Protein AF-A0A7K1J600-F1 (afdb_monomer_lite)

Structure (mmCIF, N/CA/C/O backbone):
data_AF-A0A7K1J600-F1
#
_entry.id   AF-A0A7K1J600-F1
#
loop_
_atom_site.group_PDB
_atom_site.id
_atom_site.type_symbol
_atom_site.label_atom_id
_atom_site.label_alt_id
_atom_site.label_comp_id
_atom_site.label_asym_id
_atom_site.label_entity_id
_atom_site.label_seq_id
_atom_site.pdbx_PDB_ins_code
_atom_site.Cartn_x
_atom_site.Cartn_y
_atom_site.Cartn_z
_atom_site.occupancy
_atom_site.B_iso_or_equiv
_atom_site.auth_seq_id
_atom_site.auth_comp_id
_atom_site.auth_asym_id
_atom_site.auth_atom_id
_atom_site.pdbx_PDB_model_num
ATOM 1 N N . MET A 1 1 ? 26.191 -62.309 -36.498 1.00 34.44 1 MET A N 1
ATOM 2 C CA . MET A 1 1 ? 26.471 -60.865 -36.666 1.00 34.44 1 MET A CA 1
ATOM 3 C C . MET A 1 1 ? 25.181 -60.074 -36.408 1.00 34.44 1 MET A C 1
ATOM 5 O O . MET A 1 1 ? 24.236 -60.187 -37.169 1.00 34.44 1 MET A O 1
ATOM 9 N N . ARG A 1 2 ? 25.121 -59.414 -35.240 1.00 31.92 2 ARG A N 1
ATOM 10 C CA . ARG A 1 2 ? 24.206 -58.355 -34.742 1.00 31.92 2 ARG A CA 1
ATOM 11 C C . ARG A 1 2 ? 22.771 -58.239 -35.315 1.00 31.92 2 ARG A C 1
ATOM 13 O O . ARG A 1 2 ? 22.536 -57.493 -36.259 1.00 31.92 2 ARG A O 1
ATOM 20 N N . ARG A 1 3 ? 21.787 -58.809 -34.601 1.00 27.44 3 ARG A N 1
ATOM 21 C CA . ARG A 1 3 ? 20.395 -58.308 -34.572 1.00 27.44 3 ARG A CA 1
ATOM 22 C C . ARG A 1 3 ? 20.315 -57.174 -33.540 1.00 27.44 3 ARG A C 1
ATOM 24 O O . ARG A 1 3 ? 20.634 -57.395 -32.375 1.00 27.44 3 ARG A O 1
ATOM 31 N N . ARG A 1 4 ? 19.963 -55.955 -33.967 1.00 30.89 4 ARG A N 1
ATOM 32 C CA . ARG A 1 4 ? 19.765 -54.796 -33.075 1.00 30.89 4 ARG A CA 1
ATOM 33 C C . ARG A 1 4 ? 18.436 -54.952 -32.331 1.00 30.89 4 ARG A C 1
ATOM 35 O O . ARG A 1 4 ? 17.407 -55.187 -32.959 1.00 30.89 4 ARG A O 1
ATOM 42 N N . SER A 1 5 ? 18.478 -54.840 -31.006 1.00 29.17 5 SER A N 1
ATOM 43 C CA . SER A 1 5 ? 17.303 -54.861 -30.141 1.00 29.17 5 SER A CA 1
ATOM 44 C C . SER A 1 5 ? 16.467 -53.593 -30.336 1.00 29.17 5 SER A C 1
ATOM 46 O O . SER A 1 5 ? 16.981 -52.476 -30.396 1.00 29.17 5 SER A O 1
ATOM 48 N N . CYS A 1 6 ? 15.154 -53.782 -30.445 1.00 27.72 6 CYS A N 1
ATOM 49 C CA . CYS A 1 6 ? 14.163 -52.720 -30.382 1.00 27.72 6 CYS A CA 1
ATOM 50 C C . CYS A 1 6 ? 14.068 -52.259 -28.919 1.00 27.72 6 CYS A C 1
ATOM 52 O O . CYS A 1 6 ? 13.493 -52.944 -28.072 1.00 27.72 6 CYS A O 1
ATOM 54 N N . GLY A 1 7 ? 14.716 -51.137 -28.604 1.00 27.38 7 GLY A N 1
ATOM 55 C CA . GLY A 1 7 ? 14.643 -50.494 -27.296 1.00 27.38 7 GLY A CA 1
ATOM 56 C C . GLY A 1 7 ? 13.276 -49.845 -27.091 1.00 27.38 7 GLY A C 1
ATOM 57 O O . GLY A 1 7 ? 12.866 -48.978 -27.862 1.00 27.38 7 GLY A O 1
ATOM 58 N N . LYS A 1 8 ? 12.577 -50.287 -26.042 1.00 27.48 8 LYS A N 1
ATOM 59 C CA . LYS A 1 8 ? 11.339 -49.708 -25.512 1.00 27.48 8 LYS A CA 1
ATOM 60 C C . LYS A 1 8 ? 11.460 -48.178 -25.426 1.00 27.48 8 LYS A C 1
ATOM 62 O O . LYS A 1 8 ? 12.350 -47.671 -24.751 1.00 27.48 8 LYS A O 1
ATOM 67 N N . ARG A 1 9 ? 10.542 -47.448 -26.073 1.00 26.52 9 ARG A N 1
ATOM 68 C CA . ARG A 1 9 ? 10.346 -46.010 -25.836 1.00 26.52 9 ARG A CA 1
ATOM 69 C C . ARG A 1 9 ? 9.938 -45.822 -24.375 1.00 26.52 9 ARG A C 1
ATOM 71 O O . ARG A 1 9 ? 8.819 -46.173 -24.003 1.00 26.52 9 ARG A O 1
ATOM 78 N N . SER A 1 10 ? 10.838 -45.287 -23.557 1.00 24.92 10 SER A N 1
ATOM 79 C CA . SER A 1 10 ? 10.500 -44.755 -22.243 1.00 24.92 10 SER A CA 1
ATOM 80 C C . SER A 1 10 ? 9.564 -43.561 -22.439 1.00 24.92 10 SER A C 1
ATOM 82 O O . SER A 1 10 ? 9.935 -42.531 -22.998 1.00 24.92 10 SER A O 1
ATOM 84 N N . ARG A 1 11 ? 8.305 -43.717 -22.022 1.00 32.34 11 ARG A N 1
ATOM 85 C CA . ARG A 1 11 ? 7.433 -42.577 -21.738 1.00 32.34 11 ARG A CA 1
ATOM 86 C C . ARG A 1 11 ? 7.909 -41.981 -20.415 1.00 32.34 11 ARG A C 1
ATOM 88 O O . ARG A 1 11 ? 7.842 -42.656 -19.394 1.00 32.34 11 ARG A O 1
ATOM 95 N N . LEU A 1 12 ? 8.386 -40.745 -20.458 1.00 22.81 12 LEU A N 1
ATOM 96 C CA . LEU A 1 12 ? 8.613 -39.874 -19.304 1.00 22.81 12 LEU A CA 1
ATOM 97 C C . LEU A 1 12 ? 7.911 -38.527 -19.581 1.00 22.81 12 LEU A C 1
ATOM 99 O O . LEU A 1 12 ? 7.595 -38.247 -20.740 1.00 22.81 12 LEU A O 1
ATOM 103 N N . PRO A 1 13 ? 7.522 -37.789 -18.531 1.00 24.38 13 PRO A N 1
ATOM 104 C CA . PRO A 1 13 ? 6.112 -37.504 -18.272 1.00 24.38 13 PRO A CA 1
ATOM 105 C C . PRO A 1 13 ? 5.607 -36.171 -18.836 1.00 24.38 13 PRO A C 1
ATOM 107 O O . PRO A 1 13 ? 6.363 -35.310 -19.280 1.00 24.38 13 PRO A O 1
ATOM 110 N N . ARG A 1 14 ? 4.274 -36.057 -18.817 1.00 30.50 14 ARG A N 1
ATOM 111 C CA . ARG A 1 14 ? 3.504 -34.830 -19.027 1.00 30.50 14 ARG A CA 1
ATOM 112 C C . ARG A 1 14 ? 3.814 -33.817 -17.911 1.00 30.50 14 ARG A C 1
ATOM 114 O O . ARG A 1 14 ? 4.010 -34.223 -16.774 1.00 30.50 14 ARG A O 1
ATOM 121 N N . GLU A 1 15 ? 3.750 -32.542 -18.294 1.00 24.16 15 GLU A N 1
ATOM 122 C CA . GLU A 1 15 ? 3.730 -31.316 -17.474 1.00 24.16 15 GLU A CA 1
ATOM 123 C C . GLU A 1 15 ? 5.049 -30.855 -16.817 1.00 24.16 15 GLU A C 1
ATOM 125 O O . GLU A 1 15 ? 5.641 -31.572 -16.011 1.00 24.16 15 GLU A O 1
ATOM 130 N N . PRO A 1 16 ? 5.513 -29.620 -17.105 1.00 24.80 16 PRO A N 1
ATOM 131 C CA . PRO A 1 16 ? 6.544 -28.979 -16.307 1.00 24.80 16 PRO A CA 1
ATOM 132 C C . PRO A 1 16 ? 5.909 -28.401 -15.033 1.00 24.80 16 PRO A C 1
ATOM 134 O O . PRO A 1 16 ? 5.433 -27.269 -15.018 1.00 24.80 16 PRO A O 1
ATOM 137 N N . HIS A 1 17 ? 5.929 -29.173 -13.947 1.00 24.91 17 HIS A N 1
ATOM 138 C CA . HIS A 1 17 ? 5.842 -28.618 -12.597 1.00 24.91 17 HIS A CA 1
ATOM 139 C C . HIS A 1 17 ? 7.118 -27.805 -12.328 1.00 24.91 17 HIS A C 1
ATOM 141 O O . HIS A 1 17 ? 8.179 -28.372 -12.071 1.00 24.91 17 HIS A O 1
ATOM 147 N N . ILE A 1 18 ? 7.035 -26.476 -12.428 1.00 27.73 18 ILE A N 1
ATOM 148 C CA . ILE A 1 18 ? 8.125 -25.567 -12.056 1.00 27.73 18 ILE A CA 1
ATOM 149 C C . ILE A 1 18 ? 7.867 -25.056 -10.631 1.00 27.73 18 ILE A C 1
ATOM 151 O O . ILE A 1 18 ? 6.941 -24.289 -10.398 1.00 27.73 18 ILE A O 1
ATOM 155 N N . LEU A 1 19 ? 8.694 -25.568 -9.710 1.00 25.48 19 LEU A N 1
ATOM 156 C CA . LEU A 1 19 ? 9.222 -24.982 -8.465 1.00 25.48 19 LEU A CA 1
ATOM 157 C C . LEU A 1 19 ? 8.337 -23.958 -7.727 1.00 25.48 19 LEU A C 1
ATOM 159 O O . LEU A 1 19 ? 8.370 -22.767 -8.019 1.00 25.48 19 LEU A O 1
ATOM 163 N N . LEU A 1 20 ? 7.643 -24.439 -6.689 1.00 26.89 20 LEU A N 1
ATOM 164 C CA . LEU A 1 20 ? 6.778 -23.661 -5.789 1.00 26.89 20 LEU A CA 1
ATOM 165 C C . LEU A 1 20 ? 7.265 -23.603 -4.326 1.00 26.89 20 LEU A C 1
ATOM 167 O O . LEU A 1 20 ? 6.504 -23.227 -3.443 1.00 26.89 20 LEU A O 1
ATOM 171 N N . GLU A 1 21 ? 8.516 -23.943 -4.018 1.00 23.81 21 GLU A N 1
ATOM 172 C CA . GLU A 1 21 ? 8.967 -23.999 -2.619 1.00 23.81 21 GLU A CA 1
ATOM 173 C C . GLU A 1 21 ? 10.188 -23.122 -2.356 1.00 23.81 21 GLU A C 1
ATOM 175 O O . GLU A 1 21 ? 11.314 -23.594 -2.495 1.00 23.81 21 GLU A O 1
ATOM 180 N N . ARG A 1 22 ? 9.952 -21.865 -1.926 1.00 25.12 22 ARG A N 1
ATOM 181 C CA . ARG A 1 22 ? 10.660 -21.259 -0.771 1.00 25.12 22 ARG A CA 1
ATOM 182 C C . ARG A 1 22 ? 10.195 -19.870 -0.289 1.00 25.12 22 ARG A C 1
ATOM 184 O O . ARG A 1 22 ? 11.006 -19.167 0.286 1.00 25.12 22 ARG A O 1
ATOM 191 N N . TYR A 1 23 ? 8.931 -19.468 -0.407 1.00 26.91 23 TYR A N 1
ATOM 192 C CA . TYR A 1 23 ? 8.431 -18.306 0.354 1.00 26.91 23 TYR A CA 1
ATOM 193 C C . TYR A 1 23 ? 7.013 -18.595 0.847 1.00 26.91 23 TYR A C 1
ATOM 195 O O . TYR A 1 23 ? 6.089 -18.740 0.056 1.00 26.91 23 TYR A O 1
ATOM 203 N N . ARG A 1 24 ? 6.844 -18.731 2.168 1.00 24.64 24 ARG A N 1
ATOM 204 C CA . ARG A 1 24 ? 5.551 -18.975 2.839 1.00 24.64 24 ARG A CA 1
ATOM 205 C C . ARG A 1 24 ? 4.657 -17.720 2.920 1.00 24.64 24 ARG A C 1
ATOM 207 O O . ARG A 1 24 ? 3.743 -17.677 3.733 1.00 24.64 24 ARG A O 1
ATOM 214 N N . SER A 1 25 ? 4.875 -16.735 2.056 1.00 27.67 25 SER A N 1
ATOM 215 C CA . SER A 1 25 ? 4.092 -15.500 1.975 1.00 27.67 25 SER A 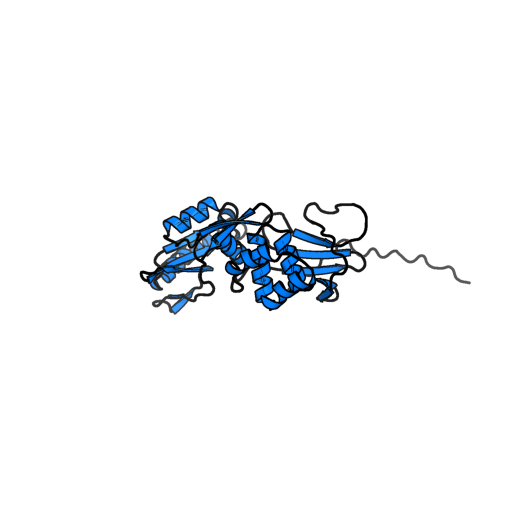CA 1
ATOM 216 C C . SER A 1 25 ? 3.974 -15.099 0.501 1.00 27.67 25 SER A C 1
ATOM 218 O O . SER A 1 25 ? 4.963 -14.917 -0.203 1.00 27.67 25 SER A O 1
ATOM 220 N N . SER A 1 26 ? 2.736 -15.086 0.016 1.00 29.12 26 SER A N 1
ATOM 221 C CA . SER A 1 26 ? 2.274 -15.205 -1.373 1.00 29.12 26 SER A CA 1
ATOM 222 C C . SER A 1 26 ? 2.647 -14.077 -2.358 1.00 29.12 26 SER A C 1
ATOM 224 O O . SER A 1 26 ? 1.760 -13.472 -2.957 1.00 29.12 26 SER A O 1
ATOM 226 N N . ILE A 1 27 ? 3.936 -13.840 -2.616 1.00 33.91 27 ILE A N 1
ATOM 227 C CA . ILE A 1 27 ? 4.401 -13.250 -3.885 1.00 33.91 27 ILE A CA 1
ATOM 228 C C . ILE A 1 27 ? 5.570 -14.083 -4.406 1.00 33.91 27 ILE A C 1
ATOM 230 O O . ILE A 1 27 ? 6.623 -14.158 -3.780 1.00 33.91 27 ILE A O 1
ATOM 234 N N . SER A 1 28 ? 5.399 -14.701 -5.573 1.00 33.06 28 SER A N 1
ATOM 235 C CA . SER A 1 28 ? 6.510 -15.283 -6.333 1.00 33.06 28 SER A CA 1
ATOM 236 C C . SER A 1 28 ? 6.767 -14.403 -7.552 1.00 33.06 28 SER A C 1
ATOM 238 O O . SER A 1 28 ? 5.988 -14.421 -8.509 1.00 33.06 28 SER A O 1
ATOM 240 N N . ILE A 1 29 ? 7.850 -13.623 -7.504 1.00 35.59 29 ILE A N 1
ATOM 241 C CA . ILE A 1 29 ? 8.445 -12.997 -8.689 1.00 35.59 29 ILE A CA 1
ATOM 242 C C . ILE A 1 29 ? 9.457 -14.002 -9.223 1.00 35.59 29 ILE A C 1
ATOM 244 O O . ILE A 1 29 ? 10.483 -14.263 -8.599 1.00 35.59 29 ILE A O 1
ATOM 248 N N . GLY A 1 30 ? 9.130 -14.629 -10.347 1.00 31.69 30 GLY A N 1
ATOM 249 C CA . GLY A 1 30 ? 9.962 -15.653 -10.960 1.00 31.69 30 GLY A CA 1
ATOM 250 C C . GLY A 1 30 ? 9.924 -15.510 -12.469 1.00 31.69 30 GLY A C 1
ATOM 251 O O . GLY A 1 30 ? 8.947 -15.867 -13.118 1.00 31.69 30 GLY A O 1
ATOM 252 N N . CYS A 1 31 ? 10.999 -14.999 -13.052 1.00 37.69 31 CYS A N 1
ATOM 253 C CA . CYS A 1 31 ? 11.189 -14.997 -14.496 1.00 37.69 31 CYS A CA 1
ATOM 254 C C . CYS A 1 31 ? 11.893 -16.315 -14.900 1.00 37.69 31 CYS A C 1
ATOM 256 O O . CYS A 1 31 ? 12.603 -16.927 -14.102 1.00 37.69 31 CYS A O 1
ATOM 258 N N . SER A 1 32 ? 11.631 -16.842 -16.095 1.00 31.70 32 SER A N 1
ATOM 259 C CA . SER A 1 32 ? 12.192 -18.113 -16.571 1.00 31.70 32 SER A CA 1
ATOM 260 C C . SER A 1 32 ? 12.329 -18.197 -18.106 1.00 31.70 32 SER A C 1
ATOM 262 O O . SER A 1 32 ? 11.430 -18.591 -18.826 1.00 31.70 32 SER A O 1
ATOM 264 N N . LEU A 1 33 ? 13.495 -17.946 -18.687 1.00 32.88 33 LEU A N 1
ATOM 265 C CA . LEU A 1 33 ? 13.837 -18.332 -20.061 1.00 32.88 33 LEU A CA 1
ATOM 266 C C . LEU A 1 33 ? 14.060 -19.864 -20.224 1.00 32.88 33 LEU A C 1
ATOM 268 O O . LEU A 1 33 ? 15.111 -20.433 -19.940 1.00 32.88 33 LEU A O 1
ATOM 272 N N . GLY A 1 34 ? 13.093 -20.581 -20.787 1.00 30.34 34 GLY A N 1
ATOM 273 C CA . GLY A 1 34 ? 13.305 -21.935 -21.307 1.00 30.34 34 GLY A CA 1
ATOM 274 C C . GLY A 1 34 ? 14.195 -21.942 -22.560 1.00 30.34 34 GLY A C 1
ATOM 275 O O . GLY A 1 34 ? 14.198 -20.994 -23.340 1.00 30.34 34 GLY A O 1
ATOM 276 N N . ARG A 1 35 ? 14.909 -23.051 -22.824 1.00 32.69 35 ARG A N 1
ATOM 277 C CA . ARG A 1 35 ? 15.933 -23.204 -23.893 1.00 32.69 35 ARG A CA 1
ATOM 278 C C . ARG A 1 35 ? 15.501 -22.905 -25.348 1.00 32.69 35 ARG A C 1
ATOM 280 O O . ARG A 1 35 ? 16.344 -23.009 -26.231 1.00 32.69 35 ARG A O 1
ATOM 287 N N . ARG A 1 36 ? 14.245 -22.520 -25.616 1.00 30.62 36 ARG A N 1
ATOM 288 C CA . ARG A 1 36 ? 13.774 -21.845 -26.852 1.00 30.62 36 ARG A CA 1
ATOM 289 C C . ARG A 1 36 ? 12.558 -20.918 -26.615 1.00 30.62 36 ARG A C 1
ATOM 291 O O . ARG A 1 36 ? 11.858 -20.606 -27.574 1.00 30.62 36 ARG A O 1
ATOM 298 N N . GLN A 1 37 ? 12.217 -20.550 -25.378 1.00 31.81 37 GLN A N 1
ATOM 299 C CA . GLN A 1 37 ? 10.962 -19.872 -24.993 1.00 31.81 37 GLN A CA 1
ATOM 300 C C . GLN A 1 37 ? 11.208 -18.978 -23.778 1.00 31.81 37 GLN A C 1
ATOM 302 O O . GLN A 1 37 ? 11.468 -19.498 -22.703 1.00 31.81 37 GLN A O 1
ATOM 307 N N . HIS A 1 38 ? 11.116 -17.658 -23.929 1.00 31.84 38 HIS A N 1
ATOM 308 C CA . HIS A 1 38 ? 11.319 -16.710 -22.832 1.00 31.84 38 HIS A CA 1
ATOM 309 C C . HIS A 1 38 ? 10.042 -16.641 -21.987 1.00 31.84 38 HIS A C 1
ATOM 311 O O . HIS A 1 38 ? 9.021 -16.318 -22.576 1.00 31.84 38 HIS A O 1
ATOM 317 N N . VAL A 1 39 ? 10.041 -16.964 -20.687 1.00 31.12 39 VAL A N 1
ATOM 318 C CA . VAL A 1 39 ? 8.885 -16.853 -19.760 1.00 31.12 39 VAL A CA 1
ATOM 319 C C . VAL A 1 39 ? 9.177 -15.810 -18.684 1.00 31.12 39 VAL A C 1
ATOM 321 O O . VAL A 1 39 ? 10.296 -15.719 -18.204 1.00 31.12 39 VAL A O 1
ATOM 324 N N . TYR A 1 40 ? 8.167 -15.047 -18.295 1.00 32.50 40 TYR A N 1
ATOM 325 C CA . TYR A 1 40 ? 8.132 -14.082 -17.204 1.00 32.50 40 TYR A CA 1
ATOM 326 C C . TYR A 1 40 ? 6.920 -14.464 -16.342 1.00 32.50 40 TYR A C 1
ATOM 328 O O . TYR A 1 40 ? 5.839 -14.685 -16.893 1.00 32.50 40 TYR A O 1
ATOM 336 N N . ALA A 1 41 ? 7.048 -14.530 -15.018 1.00 33.19 41 ALA A N 1
ATOM 337 C CA . ALA A 1 41 ? 5.894 -14.660 -14.133 1.00 33.19 41 ALA A CA 1
ATOM 338 C C . ALA A 1 41 ? 5.996 -13.670 -12.968 1.00 33.19 41 ALA A C 1
ATOM 340 O O . ALA A 1 41 ? 6.933 -13.712 -12.169 1.00 33.19 41 ALA A O 1
ATOM 341 N N . ALA A 1 42 ? 4.991 -12.804 -12.870 1.00 34.34 42 ALA A N 1
ATOM 342 C CA . ALA A 1 42 ? 4.663 -12.051 -11.673 1.00 34.34 42 ALA A CA 1
ATOM 343 C C . ALA A 1 42 ? 3.329 -12.617 -11.168 1.00 34.34 42 ALA A C 1
ATOM 345 O O . ALA A 1 42 ? 2.299 -12.476 -11.828 1.00 34.34 42 ALA A O 1
ATOM 346 N N . SER A 1 43 ? 3.351 -13.355 -10.056 1.00 33.38 43 SER A N 1
ATOM 347 C CA . SER A 1 43 ? 2.142 -13.992 -9.518 1.00 33.38 43 SER A CA 1
ATOM 348 C C . SER A 1 43 ? 1.657 -13.242 -8.281 1.00 33.38 43 SER A C 1
ATOM 350 O O . SER A 1 43 ? 2.294 -13.330 -7.233 1.00 33.38 43 SER A O 1
ATOM 352 N N . ILE A 1 44 ? 0.507 -12.570 -8.392 1.00 31.36 44 ILE A N 1
ATOM 353 C CA . ILE A 1 44 ? -0.347 -12.195 -7.256 1.00 31.36 44 ILE A CA 1
ATOM 354 C C . ILE A 1 44 ? -1.524 -13.192 -7.268 1.00 31.36 44 ILE A C 1
ATOM 356 O O . ILE A 1 44 ? -2.267 -13.256 -8.246 1.00 31.36 44 ILE A O 1
ATOM 360 N N . PHE A 1 45 ? -1.660 -14.037 -6.239 1.00 26.70 45 PHE A N 1
ATOM 361 C CA . PHE A 1 45 ? -2.853 -14.887 -6.032 1.00 26.70 45 PHE A CA 1
ATOM 362 C C . PHE A 1 45 ? -3.884 -14.061 -5.237 1.00 26.70 45 PHE A C 1
ATOM 364 O O . PHE A 1 45 ? -3.494 -13.421 -4.269 1.00 26.70 45 PHE A O 1
ATOM 371 N N . ARG A 1 46 ? -5.185 -14.000 -5.578 1.00 26.95 46 ARG A N 1
ATOM 372 C CA . ARG A 1 46 ? -6.123 -15.113 -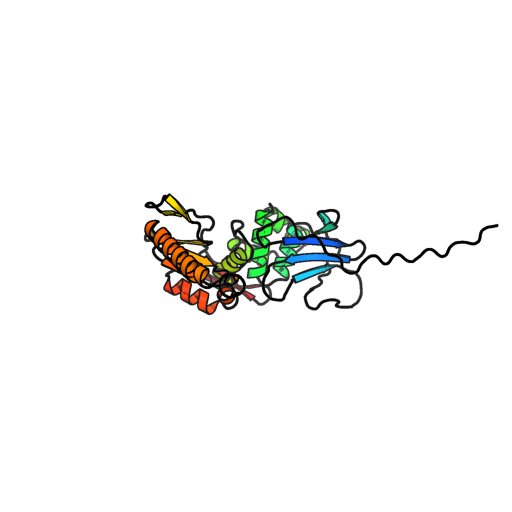5.830 1.00 26.95 46 ARG A CA 1
ATOM 373 C C . ARG A 1 46 ? -7.302 -14.670 -6.733 1.00 26.95 46 ARG A C 1
ATOM 375 O O . ARG A 1 46 ? -7.906 -13.639 -6.477 1.00 26.95 46 ARG A O 1
ATOM 382 N N . GLY A 1 47 ? -7.662 -15.475 -7.749 1.00 25.17 47 GLY A N 1
ATOM 38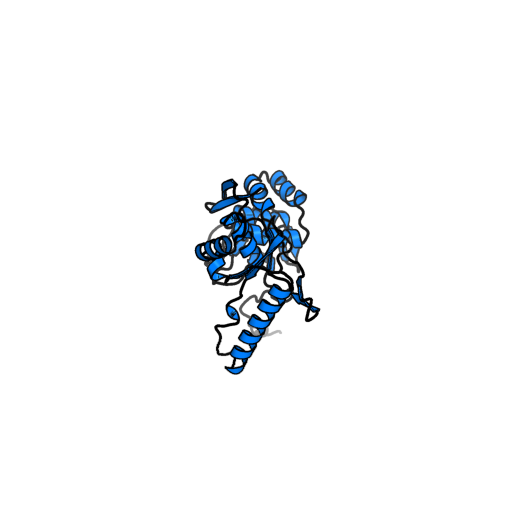3 C CA . GLY A 1 47 ? -8.867 -15.270 -8.584 1.00 25.17 47 GLY A CA 1
ATOM 384 C C . GLY A 1 47 ? -8.672 -15.445 -10.100 1.00 25.17 47 GLY A C 1
ATOM 385 O O . GLY A 1 47 ? -8.775 -14.500 -10.868 1.00 25.17 47 GLY A O 1
ATOM 386 N N . THR A 1 48 ? -8.421 -16.668 -10.580 1.00 26.36 48 THR A N 1
ATOM 387 C CA . THR A 1 48 ? -8.487 -17.092 -12.010 1.00 26.36 48 THR A CA 1
ATOM 388 C C . THR A 1 48 ? -7.644 -16.366 -13.078 1.00 26.36 48 THR A C 1
ATOM 390 O O . THR A 1 48 ? -7.755 -16.722 -14.255 1.00 26.36 48 THR A O 1
ATOM 393 N N . ARG A 1 49 ? -6.764 -15.415 -12.742 1.00 28.86 49 ARG A N 1
ATOM 394 C CA . ARG A 1 49 ? -5.874 -14.765 -13.721 1.00 28.86 49 ARG A CA 1
ATOM 395 C C . ARG A 1 49 ? -4.437 -14.704 -13.207 1.00 28.86 49 ARG A C 1
ATOM 397 O O . ARG A 1 49 ? -4.112 -13.891 -12.356 1.00 28.86 49 ARG A O 1
ATOM 404 N N . SER A 1 50 ? -3.583 -15.574 -13.732 1.00 32.94 50 SER A N 1
ATOM 405 C CA . SER A 1 50 ? -2.132 -15.384 -13.722 1.00 32.94 50 SER A CA 1
ATOM 406 C C . SER A 1 50 ? -1.767 -14.381 -14.822 1.00 32.94 50 SER A C 1
ATOM 408 O O . SER A 1 50 ? -2.430 -14.362 -15.856 1.00 32.94 50 SER A O 1
ATOM 410 N N . LEU A 1 51 ? -0.755 -13.534 -14.612 1.00 33.31 51 LEU A N 1
ATOM 411 C CA . LEU A 1 51 ? -0.192 -12.672 -15.654 1.00 33.31 51 LEU A CA 1
ATOM 412 C C . LEU A 1 51 ? 1.249 -13.134 -15.903 1.00 33.31 51 LEU A C 1
ATOM 414 O O . LEU A 1 51 ? 2.146 -12.902 -15.096 1.00 33.31 51 LEU A O 1
ATOM 418 N N . GLY A 1 52 ? 1.456 -13.872 -16.993 1.00 33.56 52 GLY A N 1
ATOM 419 C CA . GLY A 1 52 ? 2.790 -14.289 -17.423 1.00 33.56 52 GLY A CA 1
ATOM 420 C C . GLY A 1 52 ? 3.187 -13.581 -18.710 1.00 33.56 52 GLY A C 1
ATOM 421 O O . GLY A 1 52 ? 2.426 -13.615 -19.683 1.00 33.56 52 GLY A O 1
ATOM 422 N N . PHE A 1 53 ? 4.364 -12.956 -18.714 1.00 35.56 53 PHE A N 1
ATOM 423 C CA . PHE A 1 53 ? 4.941 -12.322 -19.898 1.00 35.56 53 PHE A CA 1
ATOM 424 C C . PHE A 1 53 ? 5.870 -13.291 -20.643 1.00 35.56 53 PHE A C 1
ATOM 426 O O . PHE A 1 53 ? 6.344 -14.272 -20.086 1.00 35.56 53 PHE A O 1
ATOM 433 N N . HIS A 1 54 ? 6.071 -13.115 -21.945 1.00 31.75 54 HIS A N 1
ATOM 434 C CA . HIS A 1 54 ? 6.978 -13.949 -22.748 1.00 31.75 54 HIS A CA 1
ATOM 435 C C . HIS A 1 54 ? 7.484 -13.145 -23.946 1.00 31.75 54 HIS A C 1
ATOM 437 O O . HIS A 1 54 ? 6.664 -12.522 -24.616 1.00 31.75 54 HIS A O 1
ATOM 443 N N . CYS A 1 55 ? 8.766 -13.269 -24.289 1.00 27.12 55 CYS A N 1
ATOM 444 C CA . CYS A 1 55 ? 9.356 -12.731 -25.520 1.00 27.12 55 CYS A CA 1
ATOM 445 C C . CYS A 1 55 ? 9.593 -13.857 -26.560 1.00 27.12 55 CYS A C 1
ATOM 447 O O . CYS A 1 55 ? 9.984 -14.969 -26.191 1.00 27.12 55 CYS A O 1
ATOM 449 N N . ARG A 1 56 ? 9.315 -13.627 -27.856 1.00 37.22 56 ARG A N 1
ATOM 450 C CA . ARG A 1 56 ? 9.696 -14.532 -28.967 1.00 37.22 56 ARG A CA 1
ATOM 451 C C . ARG A 1 56 ? 9.605 -13.866 -30.344 1.00 37.22 56 ARG A C 1
ATOM 453 O O . ARG A 1 56 ? 8.638 -13.158 -30.610 1.00 37.22 56 ARG A O 1
ATOM 460 N N . ASP A 1 57 ? 10.544 -14.213 -31.225 1.00 27.97 57 ASP A N 1
ATOM 461 C CA . ASP A 1 57 ? 10.490 -13.933 -32.664 1.00 27.97 57 ASP A CA 1
ATOM 462 C C . ASP A 1 57 ? 9.431 -14.802 -33.374 1.00 27.97 57 ASP A C 1
ATOM 464 O O . ASP A 1 57 ? 9.401 -16.024 -33.219 1.00 27.97 57 ASP A O 1
ATOM 468 N N . ALA A 1 58 ? 8.604 -14.133 -34.180 1.00 32.09 58 ALA A N 1
ATOM 469 C CA . ALA A 1 58 ? 7.726 -14.637 -35.244 1.00 32.09 58 ALA A CA 1
ATOM 470 C C . ALA A 1 58 ? 6.594 -15.653 -34.907 1.00 32.09 58 ALA A C 1
ATOM 472 O O . ALA A 1 58 ? 6.798 -16.814 -34.569 1.00 32.09 58 ALA A O 1
ATOM 473 N N . HIS A 1 59 ? 5.369 -15.167 -35.158 1.00 32.25 59 HIS A N 1
ATOM 474 C CA . HIS A 1 59 ? 4.093 -15.832 -35.482 1.00 32.25 59 HIS A CA 1
ATOM 475 C C . HIS A 1 59 ? 3.475 -16.915 -34.558 1.00 32.25 59 HIS A C 1
ATOM 477 O O . HIS A 1 59 ? 3.852 -18.080 -34.532 1.00 32.25 59 HIS A O 1
ATOM 483 N N . HIS A 1 60 ? 2.383 -16.479 -33.908 1.00 40.03 60 HIS A N 1
ATOM 484 C CA . HIS A 1 60 ? 1.141 -17.168 -33.510 1.00 40.03 60 HIS A CA 1
ATOM 485 C C . HIS A 1 60 ? 1.144 -18.651 -33.075 1.00 40.03 60 HIS A C 1
ATOM 487 O O . HIS A 1 60 ? 1.179 -19.563 -33.896 1.00 40.03 60 HIS A O 1
ATOM 493 N N . ARG A 1 61 ? 0.823 -18.861 -31.784 1.00 36.22 61 ARG A N 1
ATOM 494 C CA . ARG A 1 61 ? -0.419 -19.504 -31.275 1.00 36.22 61 ARG A CA 1
ATOM 495 C C . ARG A 1 61 ? -0.517 -19.278 -29.755 1.00 36.22 61 ARG A C 1
ATOM 497 O O . ARG A 1 61 ? 0.445 -19.527 -29.038 1.00 36.22 61 ARG A O 1
ATOM 504 N N . THR A 1 62 ? -1.651 -18.776 -29.269 1.00 40.31 62 THR A N 1
ATOM 505 C CA . THR A 1 62 ? -1.975 -18.680 -27.836 1.00 40.31 62 THR A CA 1
ATOM 506 C C . THR A 1 62 ? -2.305 -20.073 -27.295 1.00 40.31 62 THR A C 1
ATOM 508 O O . THR A 1 62 ? -3.290 -20.694 -27.671 1.00 40.31 62 THR A O 1
ATOM 511 N N . ASP A 1 63 ? -1.445 -20.573 -26.424 1.00 50.00 63 ASP A N 1
ATOM 512 C CA . ASP A 1 63 ? -1.529 -21.825 -25.665 1.00 50.00 63 ASP A CA 1
ATOM 513 C C . ASP A 1 63 ? -2.236 -21.645 -24.305 1.00 50.00 63 ASP A C 1
ATOM 515 O O . ASP A 1 63 ? -2.716 -22.621 -23.736 1.00 50.00 63 ASP A O 1
ATOM 519 N N . SER A 1 64 ? -2.387 -20.404 -23.815 1.00 44.62 64 SER A N 1
ATOM 520 C CA . SER A 1 64 ? -3.232 -20.054 -22.662 1.00 44.62 64 SER A CA 1
ATOM 521 C C . SER A 1 64 ? -3.814 -18.642 -22.792 1.00 44.62 64 SER A C 1
ATOM 523 O O . SER A 1 64 ? -3.143 -17.728 -23.267 1.00 44.62 64 SER A O 1
ATOM 525 N N . LYS A 1 65 ? -5.061 -18.451 -22.335 1.00 42.28 65 LYS A N 1
ATOM 526 C CA . LYS A 1 65 ? -5.744 -17.140 -22.287 1.00 42.28 65 LYS A CA 1
ATOM 527 C C . LYS A 1 65 ? -5.195 -16.203 -21.197 1.00 42.28 65 LYS A C 1
ATOM 529 O O . LYS A 1 65 ? -5.524 -15.025 -21.207 1.00 42.28 65 LYS A O 1
ATOM 534 N N . GLN A 1 66 ? -4.395 -16.724 -20.266 1.00 45.69 66 GLN A N 1
ATOM 535 C CA . GLN A 1 66 ? -3.858 -15.994 -19.107 1.00 45.69 66 GLN A CA 1
ATOM 536 C C . GLN A 1 66 ? -2.427 -15.462 -19.341 1.00 45.69 66 GLN A C 1
ATOM 538 O O . GLN A 1 66 ? -1.851 -14.801 -18.490 1.00 45.69 66 GLN A O 1
ATOM 543 N N . LEU A 1 67 ? -1.819 -15.731 -20.497 1.00 49.56 67 LEU A N 1
ATOM 544 C CA . LEU A 1 67 ? -0.445 -15.310 -20.787 1.00 49.56 67 LEU A CA 1
ATOM 545 C C . LEU A 1 67 ? -0.451 -14.144 -21.777 1.00 49.56 67 LEU A C 1
ATOM 547 O O . LEU A 1 67 ? -0.883 -14.302 -22.922 1.00 49.56 67 LEU A O 1
ATOM 551 N N . ARG A 1 68 ? 0.061 -12.983 -21.356 1.00 49.06 68 ARG A N 1
ATOM 552 C CA . ARG A 1 68 ? 0.230 -11.805 -22.216 1.00 49.06 68 ARG A CA 1
ATOM 553 C C . ARG A 1 68 ? 1.686 -11.698 -22.639 1.00 49.06 68 ARG A C 1
ATOM 555 O O . ARG A 1 68 ? 2.540 -11.350 -21.845 1.00 49.06 68 ARG A O 1
ATOM 562 N N . ARG A 1 69 ? 1.983 -11.962 -23.907 1.00 56.12 69 ARG A N 1
ATOM 563 C CA . ARG A 1 69 ? 3.362 -11.956 -24.422 1.00 56.12 69 ARG A CA 1
ATOM 564 C C . ARG A 1 69 ? 3.790 -10.550 -24.842 1.00 56.12 69 ARG A C 1
ATOM 566 O O . ARG A 1 69 ? 3.022 -9.880 -25.528 1.00 56.12 69 ARG A O 1
ATOM 573 N N . ILE A 1 70 ? 4.994 -10.131 -24.455 1.00 56.44 70 ILE A N 1
ATOM 574 C CA . ILE A 1 70 ? 5.591 -8.841 -24.821 1.00 56.44 70 ILE A CA 1
ATOM 575 C C . ILE A 1 70 ? 6.927 -9.128 -25.483 1.00 56.44 70 ILE A C 1
ATOM 577 O O . ILE A 1 70 ? 7.769 -9.841 -24.938 1.00 56.44 70 ILE A O 1
ATOM 581 N N . TYR A 1 71 ? 7.086 -8.600 -26.689 1.00 55.28 71 TYR A N 1
ATOM 582 C CA . TYR A 1 71 ? 8.336 -8.704 -27.411 1.00 55.28 71 TYR A CA 1
ATOM 583 C C . TYR A 1 71 ? 9.279 -7.583 -26.983 1.00 55.28 71 TYR A C 1
ATOM 585 O O . TYR A 1 71 ? 8.938 -6.411 -27.116 1.00 55.28 71 TYR A O 1
ATOM 593 N N . CYS A 1 72 ? 10.468 -7.966 -26.536 1.00 55.16 72 CYS A N 1
ATOM 594 C CA . CYS A 1 72 ? 11.568 -7.067 -26.234 1.00 55.16 72 CYS A CA 1
ATOM 595 C C . CYS A 1 72 ? 12.840 -7.608 -26.909 1.00 55.16 72 CYS A C 1
ATOM 597 O O . CYS A 1 72 ? 13.309 -8.700 -26.576 1.00 55.16 72 CYS A O 1
ATOM 599 N N . SER A 1 73 ? 13.386 -6.867 -27.873 1.00 51.19 73 SER A N 1
ATOM 600 C CA . SER A 1 73 ? 14.688 -7.151 -28.490 1.00 51.19 73 SER A CA 1
ATOM 601 C C . SER A 1 73 ? 15.825 -6.566 -27.647 1.00 51.19 73 SER A C 1
ATOM 603 O O . SER A 1 73 ? 15.644 -5.507 -27.056 1.00 51.19 73 SER A O 1
ATOM 605 N N . ASN A 1 74 ? 17.003 -7.205 -27.653 1.00 61.25 74 ASN A N 1
ATOM 606 C CA . ASN A 1 74 ? 18.233 -6.709 -27.005 1.00 61.25 74 ASN A CA 1
ATOM 607 C C . ASN A 1 74 ? 18.121 -6.453 -25.491 1.00 61.25 74 ASN A C 1
ATOM 609 O O . ASN A 1 74 ? 18.705 -5.506 -24.980 1.00 61.25 74 ASN A O 1
ATOM 613 N N . VAL A 1 75 ? 17.379 -7.295 -24.774 1.00 65.88 75 VAL A N 1
ATOM 614 C CA . VAL A 1 75 ? 17.247 -7.173 -23.317 1.00 65.88 75 VAL A CA 1
ATOM 615 C C . VAL A 1 75 ? 18.408 -7.868 -22.618 1.00 65.88 75 VAL A C 1
ATOM 617 O O . VAL A 1 75 ? 18.705 -9.027 -22.920 1.00 65.88 75 VAL A O 1
ATOM 620 N N . GLU A 1 76 ? 19.036 -7.175 -21.673 1.00 67.06 76 GLU A N 1
ATOM 621 C CA . GLU A 1 76 ? 20.011 -7.779 -20.771 1.00 67.06 76 GLU A CA 1
ATOM 622 C C . GLU A 1 76 ? 19.339 -8.833 -19.881 1.00 67.06 76 GLU A C 1
ATOM 624 O O . GLU A 1 76 ? 18.219 -8.655 -19.391 1.00 67.06 76 GLU A O 1
ATOM 629 N N . THR A 1 77 ? 20.011 -9.973 -19.699 1.00 71.06 77 THR A N 1
ATOM 630 C CA . THR A 1 77 ? 19.457 -11.095 -18.938 1.00 71.06 77 THR A CA 1
ATOM 631 C C . THR A 1 77 ? 20.395 -11.577 -17.848 1.00 71.06 77 THR A C 1
ATOM 633 O O . THR A 1 77 ? 21.575 -11.810 -18.103 1.00 71.06 77 THR A O 1
ATOM 636 N N . GLU A 1 78 ? 19.832 -11.887 -16.688 1.00 65.44 78 GLU A N 1
ATOM 637 C CA . GLU A 1 78 ? 20.493 -12.567 -15.576 1.00 65.44 78 GLU A CA 1
ATOM 638 C C . GLU A 1 78 ? 20.069 -14.038 -15.509 1.00 65.44 78 GLU A C 1
ATOM 640 O O . GLU A 1 78 ? 19.302 -14.502 -16.347 1.00 65.44 78 GLU A O 1
ATOM 645 N N . ARG A 1 79 ? 20.563 -14.821 -14.540 1.00 67.69 79 ARG A N 1
ATOM 646 C CA . ARG A 1 79 ? 20.153 -16.223 -14.344 1.00 67.69 79 ARG A CA 1
ATOM 647 C C . ARG A 1 79 ? 19.676 -16.471 -12.922 1.00 67.69 79 ARG A C 1
ATOM 649 O O . ARG A 1 79 ? 20.458 -16.378 -11.985 1.00 67.69 79 ARG A O 1
ATOM 656 N N . VAL A 1 80 ? 18.443 -16.951 -12.790 1.00 61.66 80 VAL A N 1
ATOM 657 C CA . VAL A 1 80 ? 17.867 -17.423 -11.526 1.00 61.66 80 VAL A CA 1
ATOM 658 C C . VAL A 1 80 ? 17.597 -18.919 -11.651 1.00 61.66 80 VAL A C 1
ATOM 660 O O . VAL A 1 80 ? 16.889 -19.362 -12.551 1.00 61.66 80 VAL A O 1
ATOM 663 N N . ASN A 1 81 ? 18.209 -19.734 -10.785 1.00 68.00 81 ASN A N 1
ATOM 664 C CA . ASN A 1 81 ? 18.074 -21.201 -10.796 1.00 68.00 81 ASN A CA 1
ATOM 665 C C . ASN A 1 81 ? 18.341 -21.848 -12.172 1.00 68.00 81 ASN A C 1
ATOM 667 O O . ASN A 1 81 ? 17.664 -22.782 -12.598 1.00 68.00 81 ASN A O 1
ATOM 671 N N . GLY A 1 82 ? 19.340 -21.329 -12.894 1.00 59.75 82 GLY A N 1
ATOM 672 C CA . GLY A 1 82 ? 19.721 -21.822 -14.221 1.00 59.75 82 GLY A CA 1
ATOM 673 C C . GLY A 1 82 ? 18.804 -21.363 -15.354 1.00 59.75 82 GLY A C 1
ATOM 674 O O . GLY A 1 82 ? 19.088 -21.670 -16.518 1.00 59.75 82 GLY A O 1
ATOM 675 N N . VAL A 1 83 ? 17.767 -20.592 -15.035 1.00 61.41 83 VAL A N 1
ATOM 676 C CA . VAL A 1 83 ? 16.845 -20.028 -16.000 1.00 61.41 83 VAL A CA 1
ATOM 677 C C . VAL A 1 83 ? 17.202 -18.563 -16.242 1.00 61.41 83 VAL A C 1
ATOM 679 O O . VAL A 1 83 ? 17.289 -17.809 -15.276 1.00 61.41 83 VAL A O 1
ATOM 682 N N . PRO A 1 84 ? 17.488 -18.145 -17.488 1.00 61.56 84 PRO A N 1
ATOM 683 C CA . PRO A 1 84 ? 17.724 -16.743 -17.752 1.00 61.56 84 PRO A CA 1
ATOM 684 C C . PRO A 1 84 ? 16.478 -15.913 -17.423 1.00 61.56 84 PRO A C 1
ATOM 686 O O . PRO A 1 84 ? 15.364 -16.414 -17.523 1.00 61.56 84 PRO A O 1
ATOM 689 N N . VAL A 1 85 ? 16.649 -14.668 -17.020 1.00 69.38 85 VAL A N 1
ATOM 690 C CA . VAL A 1 85 ? 15.581 -13.752 -16.620 1.00 69.38 85 VAL A CA 1
ATOM 691 C C . VAL A 1 85 ? 15.930 -12.340 -17.040 1.00 69.38 85 VAL A C 1
ATOM 693 O O . VAL A 1 85 ? 17.101 -12.054 -17.242 1.00 69.38 85 VAL A O 1
ATOM 696 N N . THR A 1 86 ? 14.953 -11.451 -17.160 1.00 74.50 86 THR A N 1
ATOM 697 C CA . THR A 1 86 ? 15.221 -10.007 -17.195 1.00 74.50 86 THR A CA 1
ATOM 698 C C . THR A 1 86 ? 15.833 -9.536 -15.879 1.00 74.50 86 THR A C 1
ATOM 700 O O . THR A 1 86 ? 15.574 -10.139 -14.835 1.00 74.50 86 THR A O 1
ATOM 703 N N . THR A 1 87 ? 16.612 -8.452 -15.922 1.00 80.31 87 THR A N 1
ATOM 704 C CA . THR A 1 87 ? 17.068 -7.761 -14.705 1.00 80.31 87 THR A CA 1
ATOM 705 C C . THR A 1 87 ? 15.864 -7.324 -13.862 1.00 80.31 87 THR A C 1
ATOM 707 O O . THR A 1 87 ? 14.724 -7.230 -14.347 1.00 80.31 87 THR A O 1
ATOM 710 N N . LEU A 1 88 ? 16.088 -7.061 -12.575 1.00 83.06 88 LEU A N 1
ATOM 711 C CA . LEU A 1 88 ? 15.016 -6.632 -11.677 1.00 83.06 88 LEU A CA 1
ATOM 712 C C . LEU A 1 88 ? 14.425 -5.277 -12.102 1.00 83.06 88 LEU A C 1
ATOM 714 O O . LEU A 1 88 ? 13.203 -5.139 -12.143 1.00 83.06 88 LEU A O 1
ATOM 718 N N . ALA A 1 89 ? 15.282 -4.327 -12.498 1.00 87.94 89 ALA A N 1
ATOM 719 C CA . ALA A 1 89 ? 14.884 -3.015 -13.011 1.00 87.94 89 ALA A CA 1
ATOM 720 C C . ALA A 1 89 ? 14.034 -3.143 -14.282 1.00 87.94 89 ALA A C 1
ATOM 722 O O . ALA A 1 89 ? 12.930 -2.599 -14.351 1.00 87.94 89 ALA A O 1
ATOM 723 N N . ARG A 1 90 ? 14.479 -3.959 -15.245 1.00 85.75 90 ARG A N 1
ATOM 724 C CA . ARG A 1 90 ? 13.717 -4.214 -16.468 1.00 85.75 90 ARG A CA 1
ATOM 725 C C . ARG A 1 90 ? 12.354 -4.840 -16.190 1.00 85.75 90 ARG A C 1
ATOM 727 O O . ARG A 1 90 ? 11.354 -4.427 -16.770 1.00 85.75 90 ARG A O 1
ATOM 734 N N . THR A 1 91 ? 12.313 -5.822 -15.292 1.00 81.31 91 THR A N 1
ATOM 735 C CA . THR A 1 91 ? 11.068 -6.487 -14.884 1.00 81.31 91 THR A CA 1
ATOM 736 C C . THR A 1 91 ? 10.086 -5.487 -14.272 1.00 81.31 91 THR A C 1
ATOM 738 O O . THR A 1 91 ? 8.911 -5.484 -14.635 1.00 81.31 91 THR A O 1
ATOM 741 N N . ALA A 1 92 ? 10.568 -4.616 -13.383 1.00 88.12 92 ALA A N 1
ATOM 742 C CA . ALA A 1 92 ? 9.767 -3.567 -12.766 1.00 88.12 92 ALA A CA 1
ATOM 743 C C . ALA A 1 92 ? 9.192 -2.592 -13.807 1.00 88.12 92 ALA A C 1
ATOM 745 O O . ALA A 1 92 ? 7.989 -2.330 -13.791 1.00 88.12 92 ALA A O 1
ATOM 746 N N . LEU A 1 93 ? 10.013 -2.107 -14.747 1.00 89.44 93 LEU A N 1
ATOM 747 C CA . LEU A 1 93 ? 9.547 -1.216 -15.817 1.00 89.44 93 LEU A CA 1
ATOM 748 C C . LEU A 1 93 ? 8.506 -1.882 -16.713 1.00 89.44 93 LEU A C 1
ATOM 750 O O . LEU A 1 93 ? 7.452 -1.298 -16.965 1.00 89.44 93 LEU A O 1
ATOM 754 N N . ASP A 1 94 ? 8.763 -3.112 -17.161 1.00 84.19 94 ASP A N 1
ATOM 755 C CA . ASP A 1 94 ? 7.811 -3.844 -17.996 1.00 84.19 94 ASP A CA 1
ATOM 756 C C . ASP A 1 94 ? 6.455 -3.982 -17.279 1.00 84.19 94 ASP A C 1
ATOM 758 O O . ASP A 1 94 ? 5.409 -3.800 -17.903 1.00 84.19 94 ASP A O 1
ATOM 762 N N . CYS A 1 95 ? 6.443 -4.222 -15.964 1.00 85.88 95 CYS A N 1
ATOM 763 C CA . CYS A 1 95 ? 5.216 -4.231 -15.166 1.00 85.88 95 CYS A CA 1
ATOM 764 C C . CYS A 1 95 ? 4.532 -2.854 -15.117 1.00 85.88 95 CYS A C 1
ATOM 766 O O . CYS A 1 95 ? 3.333 -2.776 -15.394 1.00 85.88 95 CYS A O 1
ATOM 768 N N . VAL A 1 96 ? 5.272 -1.773 -14.849 1.00 89.94 96 VAL A N 1
ATOM 769 C CA . VAL A 1 96 ? 4.736 -0.395 -14.825 1.00 89.94 96 VAL A CA 1
ATOM 770 C C . VAL A 1 96 ? 4.052 -0.021 -16.140 1.00 89.94 96 VAL A C 1
ATOM 772 O O . VAL A 1 96 ? 2.962 0.548 -16.128 1.00 89.94 96 VAL A O 1
ATOM 775 N N . PHE A 1 97 ? 4.634 -0.377 -17.283 1.00 87.12 97 PHE A N 1
ATOM 776 C CA . PHE A 1 97 ? 4.093 0.014 -18.589 1.00 87.12 97 PHE A CA 1
ATOM 777 C C . PHE A 1 97 ? 2.979 -0.894 -19.119 1.00 87.12 97 PHE A C 1
ATOM 779 O O . PHE A 1 97 ? 2.408 -0.618 -20.175 1.00 87.12 97 PHE A O 1
ATOM 786 N N . THR A 1 98 ? 2.679 -2.012 -18.453 1.00 80.00 98 THR A N 1
ATOM 787 C CA . THR A 1 98 ? 1.792 -3.038 -19.033 1.00 80.00 98 THR A CA 1
ATOM 788 C C . THR A 1 98 ? 0.661 -3.483 -18.123 1.00 80.00 98 THR A C 1
ATOM 790 O O . THR A 1 98 ? -0.323 -4.041 -18.626 1.00 80.00 98 THR A O 1
ATOM 793 N N . MET A 1 99 ? 0.789 -3.248 -16.818 1.00 83.56 99 MET A N 1
ATOM 794 C CA . MET A 1 99 ? -0.194 -3.609 -15.806 1.00 83.56 99 MET A CA 1
ATOM 795 C C . MET A 1 99 ? -1.069 -2.411 -15.428 1.00 83.56 99 MET A C 1
ATOM 797 O O . MET A 1 99 ? -0.765 -1.255 -15.730 1.00 83.56 99 MET A O 1
ATOM 801 N N . GLU A 1 100 ? -2.181 -2.715 -14.764 1.00 90.00 100 GLU A N 1
ATOM 802 C CA . GLU A 1 100 ? -2.945 -1.715 -14.022 1.00 90.00 100 GLU A CA 1
ATOM 803 C C . GLU A 1 100 ? -2.052 -1.132 -12.897 1.00 90.00 100 GLU A C 1
ATOM 805 O O . GLU A 1 100 ? -1.273 -1.890 -12.305 1.00 90.00 100 GLU A O 1
ATOM 810 N N . PRO A 1 101 ? -2.108 0.185 -12.622 1.00 93.62 101 PRO A N 1
ATOM 811 C CA . PRO A 1 101 ? -1.216 0.867 -11.683 1.00 93.62 101 PRO A CA 1
ATOM 812 C C . PRO A 1 101 ? -1.083 0.242 -10.292 1.00 93.62 101 PRO A C 1
ATOM 814 O O . PRO A 1 101 ? 0.043 0.091 -9.821 1.00 93.62 101 PRO A O 1
ATOM 817 N N . CYS A 1 102 ? -2.175 -0.165 -9.640 1.00 92.81 102 CYS A N 1
ATOM 818 C CA . CYS A 1 102 ? -2.110 -0.758 -8.302 1.00 92.81 102 CYS A CA 1
ATOM 819 C C . CYS A 1 102 ? -1.359 -2.093 -8.320 1.00 92.81 102 CYS A C 1
ATOM 821 O O . CYS A 1 102 ? -0.537 -2.378 -7.447 1.00 92.81 102 CYS A O 1
ATOM 823 N N . ALA A 1 103 ? -1.568 -2.892 -9.368 1.00 87.81 103 ALA A N 1
ATOM 824 C CA . ALA A 1 103 ? -0.824 -4.129 -9.564 1.00 87.81 103 ALA A CA 1
ATOM 825 C C . ALA A 1 103 ? 0.662 -3.862 -9.862 1.00 87.81 103 ALA A C 1
ATOM 827 O O . ALA A 1 103 ? 1.522 -4.597 -9.377 1.00 87.81 103 ALA A O 1
ATOM 828 N N . ALA A 1 104 ? 0.978 -2.813 -10.628 1.00 90.12 104 ALA A N 1
ATOM 829 C CA . ALA A 1 104 ? 2.358 -2.403 -10.878 1.00 90.12 104 ALA A CA 1
ATOM 830 C C . ALA A 1 104 ? 3.067 -1.937 -9.594 1.00 90.12 104 ALA A C 1
ATOM 832 O O . ALA A 1 104 ? 4.201 -2.347 -9.357 1.00 90.12 104 ALA A O 1
ATOM 833 N N . ILE A 1 105 ? 2.397 -1.154 -8.740 1.00 94.50 105 ILE A N 1
ATOM 834 C CA . ILE A 1 105 ? 2.924 -0.724 -7.434 1.00 94.50 105 ILE A CA 1
ATOM 835 C C . ILE A 1 105 ? 3.231 -1.936 -6.548 1.00 94.50 105 ILE A C 1
ATOM 837 O O . ILE A 1 105 ? 4.327 -2.022 -6.005 1.00 94.50 105 ILE A O 1
ATOM 841 N N . ALA A 1 106 ? 2.338 -2.927 -6.478 1.00 88.56 106 ALA A N 1
ATOM 842 C CA . ALA A 1 106 ? 2.592 -4.141 -5.697 1.00 88.56 106 ALA A CA 1
ATOM 843 C C . ALA A 1 106 ? 3.831 -4.929 -6.180 1.00 88.56 106 ALA A C 1
ATOM 845 O O . ALA A 1 106 ? 4.530 -5.559 -5.380 1.00 88.56 106 ALA A O 1
ATOM 846 N N . ILE A 1 107 ? 4.133 -4.895 -7.485 1.00 86.44 107 ILE A N 1
ATOM 847 C CA . ILE A 1 107 ? 5.380 -5.455 -8.027 1.00 86.44 107 ILE A CA 1
ATOM 848 C C . ILE A 1 107 ? 6.579 -4.575 -7.683 1.00 86.44 107 ILE A C 1
ATOM 850 O O . ILE A 1 107 ? 7.610 -5.117 -7.286 1.00 86.44 107 ILE A O 1
ATOM 854 N N . LEU A 1 108 ? 6.447 -3.249 -7.778 1.00 92.50 108 LEU A N 1
ATOM 855 C CA . LEU A 1 108 ? 7.491 -2.323 -7.346 1.00 92.50 108 LEU A CA 1
ATOM 856 C C . LEU A 1 108 ? 7.863 -2.576 -5.881 1.00 92.50 108 LEU A C 1
ATOM 858 O O . LEU A 1 108 ? 9.041 -2.791 -5.618 1.00 92.50 108 LEU A O 1
ATOM 862 N N . ASP A 1 109 ? 6.902 -2.672 -4.958 1.00 88.69 109 ASP A N 1
ATOM 863 C CA . ASP A 1 109 ? 7.148 -2.989 -3.540 1.00 88.69 109 ASP A CA 1
ATOM 864 C C . ASP A 1 109 ? 8.040 -4.220 -3.377 1.00 88.69 109 ASP A C 1
ATOM 866 O O . ASP A 1 109 ? 9.015 -4.217 -2.623 1.00 88.69 109 ASP A O 1
ATOM 870 N N . ALA A 1 110 ? 7.726 -5.281 -4.117 1.00 84.62 110 ALA A N 1
ATOM 871 C CA . ALA A 1 110 ? 8.478 -6.521 -4.080 1.00 84.62 110 ALA A CA 1
ATOM 872 C C . ALA A 1 110 ? 9.871 -6.398 -4.725 1.00 84.62 110 ALA A C 1
ATOM 874 O O . ALA A 1 110 ? 10.824 -6.971 -4.197 1.00 84.62 110 ALA A O 1
ATOM 875 N N . CYS A 1 111 ? 10.019 -5.634 -5.810 1.00 88.06 111 CYS A N 1
ATOM 876 C CA . CYS A 1 111 ? 11.317 -5.329 -6.414 1.00 88.06 111 CYS A CA 1
ATOM 877 C C . CYS A 1 111 ? 12.201 -4.497 -5.470 1.00 88.06 111 CYS A C 1
ATOM 879 O O . CYS A 1 111 ? 13.361 -4.842 -5.257 1.00 88.06 111 CYS A O 1
ATOM 881 N N . PHE A 1 112 ? 11.654 -3.453 -4.847 1.00 92.25 112 PHE A N 1
ATOM 882 C CA . PHE A 1 112 ? 12.366 -2.629 -3.868 1.00 92.25 112 PHE A CA 1
ATOM 883 C C . PHE A 1 112 ? 12.758 -3.436 -2.628 1.00 92.25 112 PHE A C 1
ATOM 885 O O . PHE A 1 112 ? 13.894 -3.351 -2.165 1.00 92.25 112 PHE A O 1
ATOM 892 N N . ARG A 1 113 ? 11.869 -4.305 -2.131 1.00 87.00 113 ARG A N 1
ATOM 893 C CA . ARG A 1 113 ? 12.185 -5.230 -1.032 1.00 87.00 113 ARG A CA 1
ATOM 894 C C . ARG A 1 113 ? 13.281 -6.233 -1.405 1.00 87.00 113 ARG A C 1
ATOM 896 O O . ARG A 1 113 ? 14.034 -6.662 -0.535 1.00 87.00 113 ARG A O 1
ATOM 903 N N . ALA A 1 114 ? 13.385 -6.600 -2.681 1.00 86.50 114 ALA A N 1
ATOM 904 C CA . ALA A 1 114 ? 14.449 -7.455 -3.203 1.00 86.50 114 ALA A CA 1
ATOM 905 C C . ALA A 1 114 ? 15.776 -6.710 -3.461 1.00 86.50 114 ALA A C 1
ATOM 907 O O . ALA A 1 114 ? 16.754 -7.351 -3.839 1.00 86.50 114 ALA A O 1
ATOM 908 N N . GLY A 1 115 ? 15.829 -5.394 -3.224 1.00 88.44 115 GLY A N 1
ATOM 909 C CA . GLY A 1 115 ? 17.051 -4.593 -3.291 1.00 88.44 115 GLY A CA 1
ATOM 910 C C . GLY A 1 115 ? 17.169 -3.675 -4.506 1.00 88.44 115 GLY A C 1
ATOM 911 O O . GLY A 1 115 ? 18.195 -3.016 -4.629 1.00 88.44 115 GLY A O 1
ATOM 912 N N . LEU A 1 116 ? 16.151 -3.593 -5.374 1.00 92.50 116 LEU A N 1
ATOM 913 C CA . LEU A 1 116 ? 16.127 -2.585 -6.437 1.00 92.50 116 LEU A CA 1
ATOM 914 C C . LEU A 1 116 ? 16.128 -1.182 -5.824 1.00 92.50 116 LEU A C 1
ATOM 916 O O . LEU A 1 116 ? 15.335 -0.894 -4.929 1.00 92.50 116 LEU A O 1
ATOM 920 N N . THR A 1 117 ? 16.965 -0.290 -6.335 1.00 96.06 117 THR A N 1
ATOM 921 C CA . THR A 1 117 ? 16.982 1.119 -5.937 1.00 96.06 117 THR A CA 1
ATOM 922 C C . THR A 1 117 ? 16.216 1.994 -6.927 1.00 96.06 117 THR A C 1
ATOM 924 O O . THR A 1 117 ? 16.066 1.674 -8.108 1.00 96.06 117 THR A O 1
ATOM 927 N N . GLN A 1 118 ? 15.754 3.159 -6.462 1.00 95.75 118 GLN A N 1
ATOM 928 C CA . GLN A 1 118 ? 15.082 4.126 -7.335 1.00 95.75 118 GLN A CA 1
ATOM 929 C C . GLN A 1 118 ? 16.034 4.628 -8.430 1.00 95.75 118 GLN A C 1
ATOM 931 O O . GLN A 1 118 ? 15.604 4.871 -9.554 1.00 95.75 118 GLN A O 1
ATOM 936 N N . GLN A 1 119 ? 17.327 4.751 -8.116 1.00 96.31 119 GLN A N 1
ATOM 937 C CA . GLN A 1 119 ? 18.350 5.144 -9.079 1.00 96.31 119 GLN A CA 1
ATOM 938 C C . GLN A 1 119 ? 18.481 4.118 -10.210 1.00 96.31 119 GLN A C 1
ATOM 940 O O . GLN A 1 119 ? 18.441 4.516 -11.370 1.00 96.31 119 GLN A O 1
ATOM 945 N N . GLU A 1 120 ? 18.585 2.824 -9.892 1.00 95.25 120 GLU A N 1
ATOM 946 C CA . GLU A 1 120 ? 18.665 1.754 -10.899 1.00 95.25 120 GLU A CA 1
ATOM 947 C C . GLU A 1 120 ? 17.413 1.715 -11.783 1.00 95.25 120 GLU A C 1
ATOM 949 O O . GLU A 1 120 ? 17.520 1.603 -13.001 1.00 95.25 120 GLU A O 1
ATOM 954 N N . LEU A 1 121 ? 16.222 1.877 -11.193 1.00 94.56 121 LEU A N 1
ATOM 955 C CA . LEU A 1 121 ? 14.966 1.892 -11.947 1.00 94.56 121 LEU A CA 1
ATOM 956 C C . LEU A 1 121 ? 14.886 3.071 -12.934 1.00 94.56 121 LEU A C 1
ATOM 958 O O . LEU A 1 121 ? 14.454 2.899 -14.073 1.00 94.56 121 LEU A O 1
ATOM 962 N N . LEU A 1 122 ? 15.302 4.269 -12.509 1.00 95.44 122 LEU A N 1
ATOM 963 C CA . LEU A 1 122 ? 15.312 5.458 -13.368 1.00 95.44 122 LEU A CA 1
ATOM 964 C C . LEU A 1 122 ? 16.424 5.396 -14.423 1.00 95.44 122 LEU A C 1
ATOM 966 O O . LEU A 1 122 ? 16.211 5.831 -15.554 1.00 95.44 122 LEU A O 1
ATOM 970 N N . GLN A 1 123 ? 17.587 4.840 -14.082 1.00 94.62 123 GLN A N 1
ATOM 971 C CA . GLN A 1 123 ? 18.676 4.616 -15.031 1.00 94.62 123 GLN A CA 1
ATOM 972 C C . GLN A 1 123 ? 18.240 3.664 -16.151 1.00 94.62 123 GLN A C 1
ATOM 974 O O . GLN A 1 123 ? 18.435 3.990 -17.321 1.00 94.62 123 GLN A O 1
ATOM 979 N N . GLU A 1 124 ? 17.555 2.566 -15.815 1.00 91.69 124 GLU A N 1
ATOM 980 C CA . GLU A 1 124 ? 17.010 1.629 -16.803 1.00 91.69 124 GLU A CA 1
ATOM 981 C C . GLU A 1 124 ? 16.028 2.327 -17.766 1.00 91.69 124 GLU A C 1
ATOM 983 O O . GLU A 1 124 ? 16.077 2.059 -18.968 1.00 91.69 124 GLU A O 1
ATOM 988 N N . CYS A 1 125 ? 15.184 3.271 -17.309 1.00 91.75 125 CYS A N 1
ATOM 989 C CA . CYS A 1 125 ? 14.361 4.048 -18.249 1.00 91.75 125 CYS A CA 1
ATOM 990 C C . CYS A 1 125 ? 15.242 4.800 -19.261 1.00 91.75 125 CYS A C 1
ATOM 992 O O . CYS A 1 125 ? 14.971 4.770 -20.460 1.00 91.75 125 CYS A O 1
ATOM 994 N N . VAL A 1 126 ? 16.252 5.531 -18.766 1.00 91.62 126 VAL A N 1
ATOM 995 C CA . VAL A 1 126 ? 17.061 6.466 -19.560 1.00 91.62 126 VAL A CA 1
ATOM 996 C C . VAL A 1 126 ? 17.877 5.706 -20.595 1.00 91.62 126 VAL A C 1
ATOM 998 O O . VAL A 1 126 ? 17.867 6.069 -21.770 1.00 91.62 126 VAL A O 1
ATOM 1001 N N . GLU A 1 127 ? 18.530 4.622 -20.180 1.00 90.31 127 GLU A N 1
ATOM 1002 C CA . GLU A 1 127 ? 19.342 3.774 -21.056 1.00 90.31 127 GLU A CA 1
ATOM 1003 C C . GLU A 1 127 ? 18.512 3.121 -22.168 1.00 90.31 127 GLU A C 1
ATOM 1005 O O . GLU A 1 127 ? 19.005 2.929 -23.280 1.00 90.31 127 GLU A O 1
ATOM 1010 N N . ASN A 1 128 ? 17.229 2.855 -21.907 1.00 84.56 128 ASN A N 1
ATOM 1011 C CA . ASN A 1 128 ? 16.298 2.295 -22.883 1.00 84.56 128 ASN A CA 1
ATOM 1012 C C . ASN A 1 128 ? 15.437 3.352 -23.606 1.00 84.56 128 ASN A C 1
ATOM 1014 O O . ASN A 1 128 ? 14.548 2.982 -24.376 1.00 84.56 128 ASN A O 1
ATOM 1018 N N . GLY A 1 129 ? 15.661 4.652 -23.373 1.00 87.19 129 GLY A N 1
ATOM 1019 C CA . GLY A 1 129 ? 14.887 5.737 -23.990 1.00 87.19 129 GLY A CA 1
ATOM 1020 C C . GLY A 1 129 ? 13.389 5.721 -23.649 1.00 87.19 129 GLY A C 1
ATOM 1021 O O . GLY A 1 129 ? 12.568 6.124 -24.473 1.00 87.19 129 GLY A O 1
ATOM 1022 N N . MET A 1 130 ? 13.023 5.218 -22.468 1.00 86.06 130 MET A N 1
ATOM 1023 C CA . MET A 1 130 ? 11.641 5.144 -21.991 1.00 86.06 130 MET A CA 1
ATOM 1024 C C . MET A 1 130 ? 11.213 6.425 -21.272 1.00 86.06 130 MET A C 1
ATOM 1026 O O . MET A 1 130 ? 11.996 7.044 -20.554 1.00 86.06 130 MET A O 1
ATOM 1030 N N . ASP A 1 131 ? 9.935 6.783 -21.402 1.00 88.88 131 ASP A N 1
ATOM 1031 C CA . ASP A 1 131 ? 9.330 7.851 -20.605 1.00 88.88 131 ASP A CA 1
ATOM 1032 C C . ASP A 1 131 ? 9.105 7.388 -19.153 1.00 88.88 131 ASP A C 1
ATOM 1034 O O . ASP A 1 131 ? 8.224 6.573 -18.881 1.00 88.88 131 ASP A O 1
ATOM 1038 N N . CYS A 1 132 ? 9.877 7.928 -18.204 1.00 91.50 132 CYS A N 1
ATOM 1039 C CA . CYS A 1 132 ? 9.716 7.621 -16.780 1.00 91.50 132 CYS A CA 1
ATOM 1040 C C . CYS A 1 132 ? 8.507 8.302 -16.115 1.00 91.50 132 CYS A C 1
ATOM 1042 O O . CYS A 1 132 ? 8.341 8.139 -14.906 1.00 91.50 132 CYS A O 1
ATOM 1044 N N . SER A 1 133 ? 7.679 9.083 -16.816 1.00 92.94 133 SER A N 1
ATOM 1045 C CA . SER A 1 133 ? 6.554 9.810 -16.202 1.00 92.94 133 SER A CA 1
ATOM 1046 C C . SER A 1 133 ? 5.642 8.897 -15.372 1.00 92.94 133 SER A C 1
ATOM 1048 O O . SER A 1 133 ? 5.299 9.230 -14.235 1.00 92.94 133 SER A O 1
ATOM 1050 N N . ALA A 1 134 ? 5.338 7.698 -15.879 1.00 93.81 134 ALA A N 1
ATOM 1051 C CA . ALA A 1 134 ? 4.560 6.697 -15.154 1.00 93.81 134 ALA A CA 1
ATOM 1052 C C . ALA A 1 134 ? 5.296 6.201 -13.899 1.00 93.81 134 ALA A C 1
ATOM 1054 O O . ALA A 1 134 ? 4.714 6.167 -12.820 1.00 93.81 134 ALA A O 1
ATOM 1055 N N . VAL A 1 135 ? 6.590 5.888 -14.003 1.00 95.44 135 VAL A N 1
ATOM 1056 C CA . VAL A 1 135 ? 7.415 5.453 -12.862 1.00 95.44 135 VAL A CA 1
ATOM 1057 C C . VAL A 1 135 ? 7.434 6.520 -11.767 1.00 95.44 135 VAL A C 1
ATOM 1059 O O . VAL A 1 135 ? 7.117 6.228 -10.618 1.00 95.44 135 VAL A O 1
ATOM 1062 N N . LEU A 1 136 ? 7.746 7.766 -12.128 1.00 95.81 136 LEU A N 1
ATOM 1063 C CA . LEU A 1 136 ? 7.801 8.900 -11.202 1.00 95.81 136 LEU A CA 1
ATOM 1064 C C . LEU A 1 136 ? 6.453 9.160 -10.522 1.00 95.81 136 LEU A C 1
ATOM 1066 O O . LEU A 1 136 ? 6.426 9.542 -9.357 1.00 95.81 136 LEU A O 1
ATOM 1070 N N . THR A 1 137 ? 5.349 8.908 -11.225 1.00 96.06 137 THR A N 1
ATOM 1071 C CA . THR A 1 137 ? 3.996 9.014 -10.665 1.00 96.06 137 THR A CA 1
ATOM 1072 C C . THR A 1 137 ? 3.693 7.915 -9.647 1.00 96.06 137 THR A C 1
ATOM 1074 O O . THR A 1 137 ? 3.022 8.174 -8.652 1.00 96.06 137 THR A O 1
ATOM 1077 N N . LEU A 1 138 ? 4.142 6.680 -9.893 1.00 97.12 138 LEU A N 1
ATOM 1078 C CA . LEU A 1 138 ? 3.824 5.533 -9.036 1.00 97.12 138 LEU A CA 1
ATOM 1079 C C . LEU A 1 138 ? 4.740 5.428 -7.810 1.00 97.12 138 LEU A C 1
ATOM 1081 O O . LEU A 1 138 ? 4.308 4.919 -6.780 1.00 97.12 138 LEU A O 1
ATOM 1085 N N . LEU A 1 139 ? 5.980 5.924 -7.893 1.00 96.25 139 LEU A N 1
ATOM 1086 C CA . LEU A 1 139 ? 6.975 5.842 -6.814 1.00 96.25 139 LEU A CA 1
ATOM 1087 C C . LEU A 1 139 ? 6.495 6.356 -5.439 1.00 96.25 139 LEU A C 1
ATOM 1089 O O . LEU A 1 139 ? 6.763 5.672 -4.451 1.00 96.25 139 LEU A O 1
ATOM 1093 N N . PRO A 1 140 ? 5.764 7.484 -5.319 1.00 96.38 140 PRO A N 1
ATOM 1094 C CA . PRO A 1 140 ? 5.225 7.941 -4.032 1.00 96.38 140 PRO A CA 1
ATOM 1095 C C . PRO A 1 140 ? 4.341 6.901 -3.315 1.00 96.38 140 PRO A C 1
ATOM 1097 O O . PRO A 1 140 ? 4.329 6.817 -2.081 1.00 96.38 140 PRO A O 1
ATOM 1100 N N . HIS A 1 141 ? 3.659 6.051 -4.086 1.00 97.25 141 HIS A N 1
ATOM 1101 C CA . HIS A 1 141 ? 2.738 5.020 -3.599 1.00 97.25 141 HIS A CA 1
ATOM 1102 C C . HIS A 1 141 ? 3.419 3.693 -3.249 1.00 97.25 141 HIS A C 1
ATOM 1104 O O . HIS A 1 141 ? 2.763 2.788 -2.751 1.00 97.25 141 HIS A O 1
ATOM 1110 N N . VAL A 1 142 ? 4.724 3.548 -3.482 1.00 95.25 142 VAL A N 1
ATOM 1111 C CA . VAL A 1 142 ? 5.461 2.307 -3.196 1.00 95.25 142 VAL A CA 1
ATOM 1112 C C . VAL A 1 142 ? 5.741 2.179 -1.698 1.00 95.25 142 VAL A C 1
ATOM 1114 O O . VAL A 1 142 ? 6.225 3.121 -1.067 1.00 95.25 142 VAL A O 1
ATOM 1117 N N . ASN A 1 143 ? 5.481 1.011 -1.115 1.00 94.62 143 ASN A N 1
ATOM 1118 C CA . ASN A 1 143 ? 5.803 0.670 0.266 1.00 94.62 143 ASN A CA 1
ATOM 1119 C C . ASN A 1 143 ? 6.410 -0.746 0.379 1.00 94.62 143 ASN A C 1
ATOM 1121 O O . ASN A 1 143 ? 5.696 -1.733 0.577 1.00 94.62 143 ASN A O 1
ATOM 1125 N N . PRO A 1 144 ? 7.752 -0.872 0.335 1.00 91.12 144 PRO A N 1
ATOM 1126 C CA . PRO A 1 144 ? 8.427 -2.174 0.347 1.00 91.12 144 PRO A CA 1
ATOM 1127 C C . PRO A 1 144 ? 8.177 -3.007 1.617 1.00 91.12 144 PRO A C 1
ATOM 1129 O O . PRO A 1 144 ? 8.440 -4.214 1.616 1.00 91.12 144 PRO A O 1
ATOM 1132 N N . SER A 1 145 ? 7.658 -2.379 2.679 1.00 90.00 145 SER A N 1
ATOM 1133 C CA . SER A 1 145 ? 7.353 -2.987 3.977 1.00 90.00 145 SER A CA 1
ATOM 1134 C C . SER A 1 145 ? 6.073 -3.835 4.001 1.00 90.00 145 SER A C 1
ATOM 1136 O O . SER A 1 145 ? 5.828 -4.488 5.013 1.00 90.00 145 SER A O 1
ATOM 1138 N N . SER A 1 146 ? 5.270 -3.853 2.927 1.00 85.12 146 SER A N 1
ATOM 1139 C CA . SER A 1 146 ? 4.110 -4.755 2.810 1.00 85.12 146 SER A CA 1
ATOM 1140 C C . SER A 1 146 ? 4.527 -6.226 2.936 1.00 85.12 146 SER A C 1
ATOM 1142 O O . SER A 1 146 ? 5.472 -6.666 2.270 1.00 85.12 146 SER A O 1
ATOM 1144 N N . GLU A 1 147 ? 3.816 -7.018 3.744 1.00 76.19 147 GLU A N 1
ATOM 1145 C CA . GLU A 1 147 ? 4.239 -8.389 4.079 1.00 76.19 147 GLU A CA 1
ATOM 1146 C C . GLU A 1 147 ? 3.950 -9.387 2.962 1.00 76.19 147 GLU A C 1
ATOM 1148 O O . GLU A 1 147 ? 4.659 -10.384 2.784 1.00 76.19 147 GLU A O 1
ATOM 1153 N N . ASN A 1 148 ? 2.878 -9.137 2.212 1.00 81.00 148 ASN A N 1
ATOM 1154 C CA . ASN A 1 148 ? 2.416 -10.000 1.137 1.00 81.00 148 ASN A CA 1
ATOM 1155 C C . ASN A 1 148 ? 1.756 -9.201 0.001 1.00 81.00 148 ASN A C 1
ATOM 1157 O O . ASN A 1 148 ? 1.585 -7.987 0.071 1.00 81.00 148 ASN A O 1
ATOM 1161 N N . GLY A 1 149 ? 1.399 -9.901 -1.081 1.00 74.88 149 GLY A N 1
ATOM 1162 C CA . GLY A 1 149 ? 0.852 -9.274 -2.288 1.00 74.88 149 GLY A CA 1
ATOM 1163 C C . GLY A 1 149 ? -0.553 -8.716 -2.121 1.00 74.88 149 GLY A C 1
ATOM 1164 O O . GLY A 1 149 ? -0.894 -7.759 -2.808 1.00 74.88 149 GLY A O 1
ATOM 1165 N N . GLY A 1 150 ? -1.349 -9.286 -1.215 1.00 81.19 150 GLY A N 1
ATOM 1166 C CA . GLY A 1 150 ? -2.678 -8.774 -0.896 1.00 81.19 150 GLY A CA 1
ATOM 1167 C C . GLY A 1 150 ? -2.591 -7.416 -0.207 1.00 81.19 150 GLY A C 1
ATOM 1168 O O . GLY A 1 150 ? -3.248 -6.475 -0.639 1.00 81.19 150 GLY A O 1
ATOM 1169 N N . GLU A 1 151 ? -1.720 -7.299 0.796 1.00 87.56 151 GLU A N 1
ATOM 1170 C CA . GLU A 1 151 ? -1.448 -6.034 1.486 1.00 87.56 151 GLU A CA 1
ATOM 1171 C C . GLU A 1 151 ? -0.832 -4.990 0.560 1.00 87.56 151 GLU A C 1
ATOM 1173 O O . GLU A 1 151 ? -1.291 -3.856 0.560 1.00 87.56 151 GLU A O 1
ATOM 1178 N N . ALA A 1 152 ? 0.148 -5.366 -0.268 1.00 88.50 152 ALA A N 1
ATOM 1179 C CA . ALA A 1 152 ? 0.769 -4.443 -1.221 1.00 88.50 152 ALA A CA 1
ATOM 1180 C C . ALA A 1 152 ? -0.249 -3.906 -2.244 1.00 88.50 152 ALA A C 1
ATOM 1182 O O . ALA A 1 152 ? -0.270 -2.718 -2.563 1.00 88.50 152 ALA A O 1
ATOM 1183 N N . TYR A 1 153 ? -1.147 -4.767 -2.735 1.00 92.62 153 TYR A N 1
ATOM 1184 C CA . TYR A 1 153 ? -2.216 -4.342 -3.637 1.00 92.62 153 TYR A CA 1
ATOM 1185 C C . TYR A 1 153 ? -3.248 -3.462 -2.922 1.00 92.62 153 TYR A C 1
ATOM 1187 O O . TYR A 1 153 ? -3.635 -2.423 -3.448 1.00 92.62 153 TYR A O 1
ATOM 1195 N N . ALA A 1 154 ? -3.659 -3.829 -1.704 1.00 94.12 154 ALA A N 1
ATOM 1196 C CA . ALA A 1 154 ? -4.568 -3.021 -0.895 1.00 94.12 154 ALA A CA 1
ATOM 1197 C C . ALA A 1 154 ? -3.965 -1.649 -0.555 1.00 94.12 154 ALA A C 1
ATOM 1199 O O . ALA A 1 154 ? -4.645 -0.638 -0.705 1.00 94.12 154 ALA A O 1
ATOM 1200 N N . HIS A 1 155 ? -2.681 -1.596 -0.193 1.00 97.69 155 HIS A N 1
ATOM 1201 C CA . HIS A 1 155 ? -1.917 -0.364 -0.006 1.00 97.69 155 HIS A CA 1
ATOM 1202 C C . HIS A 1 155 ? -2.005 0.533 -1.245 1.00 97.69 155 HIS A C 1
ATOM 1204 O O . HIS A 1 155 ? -2.320 1.721 -1.142 1.00 97.69 155 HIS A O 1
ATOM 1210 N N . ALA A 1 156 ? -1.754 -0.039 -2.424 1.00 97.06 156 ALA A N 1
ATOM 1211 C CA . ALA A 1 156 ? -1.820 0.688 -3.680 1.00 97.06 156 ALA A CA 1
ATOM 1212 C C . ALA A 1 156 ? -3.245 1.172 -4.001 1.00 97.06 156 ALA A C 1
ATOM 1214 O O . ALA A 1 156 ? -3.407 2.306 -4.430 1.00 97.06 156 ALA A O 1
ATOM 1215 N N . VAL A 1 157 ? -4.291 0.389 -3.723 1.00 97.81 157 VAL A N 1
ATOM 1216 C CA . VAL A 1 157 ? -5.682 0.851 -3.883 1.00 97.81 157 VAL A CA 1
ATOM 1217 C C . VAL A 1 157 ? -5.991 2.012 -2.933 1.00 97.81 157 VAL A C 1
ATOM 1219 O O . VAL A 1 157 ? -6.507 3.042 -3.365 1.00 97.81 157 VAL A O 1
ATOM 1222 N N . ILE A 1 158 ? -5.634 1.890 -1.652 1.00 98.50 158 ILE A N 1
ATOM 1223 C CA . ILE A 1 158 ? -5.843 2.931 -0.632 1.00 98.50 158 ILE A CA 1
ATOM 1224 C C . ILE A 1 158 ? -5.192 4.253 -1.063 1.00 98.50 158 ILE A C 1
ATOM 1226 O O . ILE A 1 158 ? -5.803 5.315 -0.955 1.00 98.50 158 ILE A O 1
ATOM 1230 N N . THR A 1 159 ? -3.971 4.189 -1.588 1.00 98.31 159 THR A N 1
ATOM 1231 C CA . THR A 1 159 ? -3.167 5.373 -1.916 1.00 98.31 159 THR A CA 1
ATOM 1232 C C . THR A 1 159 ? -3.370 5.834 -3.361 1.00 98.31 159 THR A C 1
ATOM 1234 O O . THR A 1 159 ? -3.905 6.914 -3.603 1.00 98.31 159 THR A O 1
ATOM 1237 N N . ALA A 1 160 ? -3.011 5.004 -4.335 1.00 97.94 160 ALA A N 1
ATOM 1238 C CA . ALA A 1 160 ? -2.975 5.341 -5.752 1.00 97.94 160 ALA A CA 1
ATOM 1239 C C . ALA A 1 160 ? -4.352 5.368 -6.421 1.00 97.94 160 ALA A C 1
ATOM 1241 O O . ALA A 1 160 ? -4.525 6.115 -7.376 1.00 97.94 160 ALA A O 1
ATOM 1242 N N . GLN A 1 161 ? -5.336 4.599 -5.954 1.00 97.25 161 GLN A N 1
ATOM 1243 C CA . GLN A 1 161 ? -6.686 4.634 -6.533 1.00 97.25 161 GLN A CA 1
ATOM 1244 C C . GLN A 1 161 ? -7.625 5.563 -5.758 1.00 97.25 161 GLN A C 1
ATOM 1246 O O . GLN A 1 161 ? -8.389 6.311 -6.367 1.00 97.25 161 GLN A O 1
ATOM 1251 N N . LEU A 1 162 ? -7.579 5.521 -4.425 1.00 97.62 162 LEU A N 1
ATOM 1252 C CA . LEU A 1 162 ? -8.518 6.245 -3.565 1.00 97.62 162 LEU A CA 1
ATOM 1253 C C . LEU A 1 162 ? -7.970 7.571 -3.013 1.00 97.62 162 LEU A C 1
ATOM 1255 O O . LEU A 1 162 ? -8.757 8.399 -2.560 1.00 97.62 162 LEU A O 1
ATOM 1259 N N . GLY A 1 163 ? -6.655 7.808 -3.067 1.00 97.94 163 GLY A N 1
ATOM 1260 C CA . GLY A 1 163 ? -6.048 9.071 -2.636 1.00 97.94 163 GLY A CA 1
ATOM 1261 C C . GLY A 1 163 ? -6.013 9.281 -1.119 1.00 97.94 163 GLY A C 1
ATOM 1262 O O . GLY A 1 163 ? -5.871 10.420 -0.662 1.00 97.94 163 GLY A O 1
ATOM 1263 N N . PHE A 1 164 ? -6.155 8.214 -0.327 1.00 98.25 164 PHE A N 1
ATOM 1264 C CA . PHE A 1 164 ? -5.972 8.300 1.119 1.00 98.25 164 PHE A CA 1
ATOM 1265 C C . PHE A 1 164 ? -4.504 8.507 1.479 1.00 98.25 164 PHE A C 1
ATOM 1267 O O . PHE A 1 164 ? -3.594 8.117 0.741 1.00 98.25 164 PHE A O 1
ATOM 1274 N N . ARG A 1 165 ? -4.286 9.094 2.656 1.00 97.50 165 ARG A N 1
ATOM 1275 C CA . ARG A 1 165 ? -2.967 9.219 3.264 1.00 97.50 165 ARG A CA 1
ATOM 1276 C C . ARG A 1 165 ? -2.295 7.864 3.353 1.00 97.50 165 ARG A C 1
ATOM 1278 O O . ARG A 1 165 ? -2.905 6.881 3.783 1.00 97.50 165 ARG A O 1
ATOM 1285 N N . LYS A 1 166 ? -1.010 7.837 3.013 1.00 96.69 166 LYS A N 1
ATOM 1286 C CA . LYS A 1 166 ? -0.198 6.627 3.072 1.00 96.69 166 LYS A CA 1
ATOM 1287 C C . LYS A 1 166 ? -0.176 6.054 4.499 1.00 96.69 166 LYS A C 1
ATOM 1289 O O . LYS A 1 166 ? 0.262 6.757 5.414 1.00 96.69 166 LYS A O 1
ATOM 1294 N N . PRO A 1 167 ? -0.635 4.809 4.714 1.00 97.06 167 PRO A N 1
ATOM 1295 C CA . PRO A 1 167 ? -0.545 4.173 6.021 1.00 97.06 167 PRO A CA 1
ATOM 1296 C C . PRO A 1 167 ? 0.902 3.844 6.373 1.00 97.06 167 PRO A C 1
ATOM 1298 O O . PRO A 1 167 ? 1.718 3.499 5.514 1.00 97.06 167 PRO A O 1
ATOM 1301 N N . GLN A 1 168 ? 1.198 3.853 7.668 1.00 97.00 168 GLN A N 1
ATOM 1302 C CA . GLN A 1 168 ? 2.345 3.124 8.185 1.00 97.00 168 GLN A CA 1
ATOM 1303 C C . GLN A 1 168 ? 2.002 1.631 8.203 1.00 97.00 168 GLN A C 1
ATOM 1305 O O . GLN A 1 168 ? 0.870 1.236 8.477 1.00 97.00 168 GLN A O 1
ATOM 1310 N N . GLN A 1 169 ? 2.993 0.799 7.912 1.00 95.88 169 GLN A N 1
ATOM 1311 C CA . GLN A 1 169 ? 2.901 -0.654 8.022 1.00 95.88 169 GLN A CA 1
ATOM 1312 C C . GLN A 1 169 ? 4.027 -1.128 8.935 1.00 95.88 169 GLN A C 1
ATOM 1314 O O . GLN A 1 169 ? 4.979 -0.389 9.189 1.00 95.88 169 GLN A O 1
ATOM 1319 N N . GLN A 1 170 ? 3.932 -2.364 9.414 1.00 94.69 170 GLN A N 1
ATOM 1320 C CA . GLN A 1 170 ? 4.897 -2.947 10.346 1.00 94.69 170 GLN A CA 1
ATOM 1321 C C . GLN A 1 170 ? 4.959 -2.260 11.727 1.00 94.69 170 GLN A C 1
ATOM 1323 O O . GLN A 1 170 ? 5.964 -2.367 12.426 1.00 94.69 170 GLN A O 1
ATOM 1328 N N . VAL A 1 171 ? 3.892 -1.562 12.134 1.00 97.00 171 VAL A N 1
ATOM 1329 C CA . VAL A 1 171 ? 3.811 -0.897 13.444 1.00 97.00 171 VAL A CA 1
ATOM 1330 C C . VAL A 1 171 ? 3.395 -1.905 14.510 1.00 97.00 171 VAL A C 1
ATOM 1332 O O . VAL A 1 171 ? 2.328 -2.504 14.417 1.00 97.00 171 VAL A O 1
ATOM 1335 N N . GLU A 1 172 ? 4.227 -2.085 15.533 1.00 97.62 172 GLU A N 1
ATOM 1336 C CA . GLU A 1 172 ? 3.904 -2.930 16.682 1.00 97.62 172 GLU A CA 1
ATOM 1337 C C . GLU A 1 172 ? 3.102 -2.149 17.729 1.00 97.62 172 GLU A C 1
ATOM 1339 O O . GLU A 1 172 ? 3.518 -1.090 18.199 1.00 97.62 172 GLU A O 1
ATOM 1344 N N . LEU A 1 173 ? 1.956 -2.703 18.115 1.00 97.56 173 LEU A N 1
ATOM 1345 C CA . LEU A 1 173 ? 1.086 -2.211 19.175 1.00 97.56 173 LEU A CA 1
ATOM 1346 C C . LEU A 1 173 ? 1.062 -3.234 20.303 1.00 97.56 173 LEU A C 1
ATOM 1348 O O . LEU A 1 173 ? 0.728 -4.398 20.088 1.00 97.56 173 LEU A O 1
ATOM 1352 N N . ILE A 1 174 ? 1.426 -2.799 21.504 1.00 97.81 174 ILE A N 1
ATOM 1353 C CA . ILE A 1 174 ? 1.516 -3.669 22.675 1.00 97.81 174 ILE A CA 1
ATOM 1354 C C . ILE A 1 174 ? 0.313 -3.391 23.563 1.00 97.81 174 ILE A C 1
ATOM 1356 O O . ILE A 1 174 ? 0.105 -2.257 23.997 1.00 97.81 174 ILE A O 1
ATOM 1360 N N . ASP A 1 175 ? -0.464 -4.428 23.857 1.00 97.38 175 ASP A N 1
ATOM 1361 C CA . ASP A 1 175 ? -1.515 -4.334 24.860 1.00 97.38 175 ASP A CA 1
ATOM 1362 C C . ASP A 1 175 ? -0.892 -4.215 26.257 1.00 97.38 175 ASP A C 1
ATOM 1364 O O . ASP A 1 175 ? -0.242 -5.160 26.717 1.00 97.38 175 ASP A O 1
ATOM 1368 N N . PRO A 1 176 ? -1.103 -3.096 26.972 1.00 96.75 176 PRO A N 1
ATOM 1369 C CA . PRO A 1 176 ? -0.486 -2.872 28.275 1.00 96.75 176 PRO A CA 1
ATOM 1370 C C . PRO A 1 176 ? -0.980 -3.842 29.357 1.00 96.75 176 PRO A C 1
ATOM 1372 O O . PRO A 1 176 ? -0.331 -3.966 30.394 1.00 96.75 176 PRO A O 1
ATOM 1375 N N . LEU A 1 177 ? -2.121 -4.513 29.154 1.00 96.12 177 LEU A N 1
ATOM 1376 C CA . LEU A 1 177 ? -2.671 -5.457 30.126 1.00 96.12 177 LEU A CA 1
ATOM 1377 C C . LEU A 1 177 ? -2.077 -6.860 29.977 1.00 96.12 177 LEU A C 1
ATOM 1379 O O . LEU A 1 177 ? -1.720 -7.488 30.972 1.00 96.12 177 LEU A O 1
ATOM 1383 N N . THR A 1 178 ? -2.020 -7.371 28.748 1.00 95.38 178 THR A N 1
ATOM 1384 C CA . THR A 1 178 ? -1.597 -8.755 28.474 1.00 95.38 178 THR A CA 1
ATOM 1385 C C . THR A 1 178 ? -0.150 -8.861 28.004 1.00 95.38 178 THR A C 1
ATOM 1387 O O . THR A 1 178 ? 0.405 -9.957 27.997 1.00 95.38 178 THR A O 1
ATOM 1390 N N . ASN A 1 179 ? 0.470 -7.736 27.632 1.00 95.50 179 ASN A N 1
ATOM 1391 C CA . ASN A 1 179 ? 1.771 -7.660 26.970 1.00 95.50 179 ASN A CA 1
ATOM 1392 C C . ASN A 1 179 ? 1.812 -8.412 25.623 1.00 95.50 179 ASN A C 1
ATOM 1394 O O . ASN A 1 179 ? 2.882 -8.799 25.150 1.00 95.50 179 ASN A O 1
ATOM 1398 N N . ASN A 1 180 ? 0.645 -8.626 25.007 1.00 94.19 180 ASN A N 1
ATOM 1399 C CA . ASN A 1 180 ? 0.538 -9.171 23.662 1.00 94.19 180 ASN A CA 1
ATOM 1400 C C . ASN A 1 180 ? 0.893 -8.097 22.631 1.00 94.19 180 ASN A C 1
ATOM 1402 O O . ASN A 1 180 ? 0.404 -6.968 22.705 1.00 94.19 180 ASN A O 1
ATOM 1406 N N . THR A 1 181 ? 1.706 -8.471 21.645 1.00 96.19 181 THR A N 1
ATOM 1407 C CA . THR A 1 181 ? 2.062 -7.605 20.517 1.00 96.19 181 THR A CA 1
ATOM 1408 C C . THR A 1 181 ? 1.164 -7.903 19.323 1.00 96.19 181 THR A C 1
ATOM 1410 O O . THR A 1 181 ? 1.045 -9.048 18.884 1.00 96.19 181 THR A O 1
ATOM 1413 N N . HIS A 1 182 ? 0.572 -6.854 18.766 1.00 94.50 182 HIS A N 1
ATOM 1414 C CA . HIS A 1 182 ? -0.210 -6.884 17.541 1.00 94.50 182 HIS A CA 1
ATOM 1415 C C . HIS A 1 182 ? 0.453 -6.019 16.479 1.00 94.50 182 HIS A C 1
ATOM 1417 O O . HIS A 1 182 ? 1.048 -4.988 16.778 1.00 94.50 182 HIS A O 1
ATOM 1423 N N . ARG A 1 183 ? 0.311 -6.432 15.225 1.00 95.25 183 ARG A N 1
ATOM 1424 C CA . ARG A 1 183 ? 0.737 -5.667 14.060 1.00 95.25 183 ARG A CA 1
ATOM 1425 C C . ARG A 1 183 ? -0.459 -5.584 13.119 1.00 95.25 183 ARG A C 1
ATOM 1427 O O . ARG A 1 183 ? -0.809 -6.616 12.548 1.00 95.25 183 ARG A O 1
ATOM 1434 N N . PRO A 1 184 ? -1.170 -4.448 13.073 1.00 95.38 184 PRO A N 1
ATOM 1435 C CA . PRO A 1 184 ? -2.208 -4.246 12.077 1.00 95.38 184 PRO A CA 1
ATOM 1436 C C . PRO A 1 184 ? -1.572 -4.078 10.694 1.00 95.38 184 PRO A C 1
ATOM 1438 O O . PRO A 1 184 ? -0.427 -3.627 10.580 1.00 95.38 184 PRO A O 1
ATOM 1441 N N . ASP A 1 185 ? -2.331 -4.398 9.650 1.00 95.81 185 ASP A N 1
ATOM 1442 C CA . ASP A 1 185 ? -1.836 -4.331 8.270 1.00 95.81 185 ASP A CA 1
ATOM 1443 C C . ASP A 1 185 ? -1.597 -2.881 7.829 1.00 95.81 185 ASP A C 1
ATOM 1445 O O . ASP A 1 185 ? -0.653 -2.599 7.087 1.00 95.81 185 ASP A O 1
ATOM 1449 N N . PHE A 1 186 ? -2.427 -1.956 8.327 1.00 98.06 186 PHE A N 1
ATOM 1450 C CA . PHE A 1 186 ? -2.355 -0.522 8.057 1.00 98.06 186 PHE A CA 1
ATOM 1451 C C . PHE A 1 186 ? -2.584 0.287 9.334 1.00 98.06 186 PHE A C 1
ATOM 1453 O O . PHE A 1 186 ? -3.471 -0.025 10.130 1.00 98.06 186 PHE A O 1
ATOM 1460 N N . TYR A 1 187 ? -1.799 1.346 9.518 1.00 98.44 187 TYR A N 1
ATOM 1461 C CA . TYR A 1 187 ? -1.797 2.174 10.720 1.00 98.44 187 TYR A CA 1
ATOM 1462 C C . TYR A 1 187 ? -1.715 3.664 10.368 1.00 98.44 187 TYR A C 1
ATOM 1464 O O . TYR A 1 187 ? -0.852 4.082 9.593 1.00 98.44 187 TYR A O 1
ATOM 1472 N N . TRP A 1 188 ? -2.578 4.476 10.980 1.00 98.62 188 TRP A N 1
ATOM 1473 C CA . TRP A 1 188 ? -2.560 5.935 10.888 1.00 98.62 188 TRP A CA 1
ATOM 1474 C C . TRP A 1 188 ? -2.631 6.566 12.280 1.00 98.62 188 TRP A C 1
ATOM 1476 O O . TRP A 1 188 ? -3.367 6.101 13.151 1.00 98.62 188 TRP A O 1
ATOM 1486 N N . VAL A 1 189 ? -1.925 7.684 12.448 1.00 98.06 189 VAL A N 1
ATOM 1487 C CA . VAL A 1 189 ? -2.102 8.610 13.575 1.00 98.06 189 VAL A CA 1
ATOM 1488 C C . VAL A 1 189 ? -2.580 9.938 13.009 1.00 98.06 189 VAL A C 1
ATOM 1490 O O . VAL A 1 189 ? -1.925 10.513 12.138 1.00 98.06 189 VAL A O 1
ATOM 1493 N N . LEU A 1 190 ? -3.738 10.400 13.470 1.00 97.00 190 LEU A N 1
ATOM 1494 C CA . LEU A 1 190 ? -4.279 11.704 13.101 1.00 97.00 190 LEU A CA 1
ATOM 1495 C C . LEU A 1 190 ? -3.551 12.830 13.844 1.00 97.00 190 LEU A C 1
ATOM 1497 O O . LEU A 1 190 ? -2.846 12.600 14.825 1.00 97.00 190 LEU A O 1
ATOM 1501 N N . GLU A 1 191 ? -3.751 14.068 13.395 1.00 94.88 191 GLU A N 1
ATOM 1502 C CA . GLU A 1 191 ? -3.120 15.256 13.992 1.00 94.88 191 GLU A CA 1
ATOM 1503 C C . GLU A 1 191 ? -3.491 15.456 15.471 1.00 94.88 191 GLU A C 1
ATOM 1505 O O . GLU A 1 191 ? -2.689 15.971 16.246 1.00 94.88 191 GLU A O 1
ATOM 1510 N N . ASP A 1 192 ? -4.680 15.005 15.880 1.00 96.38 192 ASP A N 1
ATOM 1511 C CA . ASP A 1 192 ? -5.155 15.043 17.268 1.00 96.38 192 ASP A CA 1
ATOM 1512 C C . ASP A 1 192 ? -4.663 13.857 18.127 1.00 96.38 192 ASP A C 1
ATOM 1514 O O . ASP A 1 192 ? -5.028 13.741 19.298 1.00 96.38 192 ASP A O 1
ATOM 1518 N N . GLY A 1 193 ? -3.833 12.975 17.560 1.00 97.12 193 GLY A N 1
ATOM 1519 C CA . GLY A 1 193 ? -3.317 11.772 18.211 1.00 97.12 193 GLY A CA 1
ATOM 1520 C C . GLY A 1 193 ? -4.243 10.555 18.129 1.00 97.12 193 GLY A C 1
ATOM 1521 O O . GLY A 1 193 ? -3.910 9.507 18.684 1.00 97.12 193 GLY A O 1
ATOM 1522 N N . THR A 1 194 ? -5.390 10.646 17.448 1.00 98.19 194 THR A N 1
ATOM 1523 C CA . THR A 1 194 ? -6.285 9.502 17.237 1.00 98.19 194 THR A CA 1
ATOM 1524 C C . THR A 1 194 ? -5.594 8.427 16.401 1.00 98.19 194 THR A C 1
ATOM 1526 O O . THR A 1 194 ? -5.111 8.694 15.302 1.00 98.19 194 THR A O 1
ATOM 1529 N N . ILE A 1 195 ? -5.591 7.191 16.904 1.00 98.56 195 ILE A N 1
ATOM 1530 C CA . ILE A 1 195 ? -5.035 6.031 16.204 1.00 98.56 195 ILE A CA 1
ATOM 1531 C C . ILE A 1 195 ? -6.148 5.295 15.454 1.00 98.56 195 ILE A C 1
ATOM 1533 O O . ILE A 1 195 ? -7.137 4.863 16.061 1.00 98.56 195 ILE A O 1
ATOM 1537 N N . ILE A 1 196 ? -5.954 5.109 14.150 1.00 98.75 196 ILE A N 1
ATOM 1538 C CA . ILE A 1 196 ? -6.797 4.281 13.282 1.00 98.75 196 ILE A CA 1
ATOM 1539 C C . ILE A 1 196 ? -5.951 3.122 12.768 1.00 98.75 196 ILE A C 1
ATOM 1541 O O . ILE A 1 196 ? -4.816 3.320 12.337 1.00 98.75 196 ILE A O 1
ATOM 1545 N N . VAL A 1 197 ? -6.514 1.919 12.774 1.00 98.50 197 VAL A N 1
ATOM 1546 C CA . VAL A 1 197 ? -5.897 0.747 12.149 1.00 98.50 197 VAL A CA 1
ATOM 1547 C C . VAL A 1 197 ? -6.857 0.115 11.157 1.00 98.50 197 VAL A C 1
ATOM 1549 O O . VAL A 1 197 ? -8.075 0.211 11.323 1.00 98.50 197 VAL A O 1
ATOM 1552 N N . ALA A 1 198 ? -6.318 -0.552 10.144 1.00 97.62 198 ALA A N 1
ATOM 1553 C CA . ALA A 1 198 ? -7.108 -1.383 9.255 1.00 97.62 198 ALA A CA 1
ATOM 1554 C C . ALA A 1 198 ? -6.462 -2.755 9.046 1.00 97.62 198 ALA A C 1
ATOM 1556 O O . ALA A 1 198 ? -5.237 -2.877 9.043 1.00 97.62 198 ALA A O 1
ATOM 1557 N N . GLU A 1 199 ? -7.305 -3.771 8.884 1.00 94.94 199 GLU A N 1
ATOM 1558 C CA . GLU A 1 199 ? -6.909 -5.167 8.700 1.00 94.94 199 GLU A CA 1
ATOM 1559 C C . GLU A 1 199 ? -7.579 -5.735 7.443 1.00 94.94 199 GLU A C 1
ATOM 1561 O O . GLU A 1 199 ? -8.800 -5.640 7.260 1.00 94.94 199 GLU A O 1
ATOM 1566 N N . LEU A 1 200 ? -6.751 -6.307 6.569 1.00 90.12 200 LEU A N 1
ATOM 1567 C CA . LEU A 1 200 ? -7.148 -7.038 5.381 1.00 90.12 200 LEU A CA 1
ATOM 1568 C C . LEU A 1 200 ? -7.515 -8.469 5.784 1.00 90.12 200 LEU A C 1
ATOM 1570 O O . LEU A 1 200 ? -6.686 -9.380 5.871 1.00 90.12 200 LEU A O 1
ATOM 1574 N N . ASP A 1 201 ? -8.810 -8.691 5.953 1.00 82.56 201 ASP A N 1
ATOM 1575 C CA . ASP A 1 201 ? -9.353 -10.006 6.227 1.00 82.56 201 ASP A CA 1
ATOM 1576 C C . ASP A 1 201 ? -9.282 -10.886 4.978 1.00 82.56 201 ASP A C 1
ATOM 1578 O O . ASP A 1 201 ? -10.047 -10.767 4.012 1.00 82.56 201 ASP A O 1
ATOM 1582 N N . GLY A 1 202 ? -8.377 -11.862 5.031 1.00 63.06 202 GLY A N 1
ATOM 1583 C CA . GLY A 1 202 ? -8.412 -13.031 4.166 1.00 63.06 202 GLY A CA 1
ATOM 1584 C C . GLY A 1 202 ? -9.664 -13.850 4.474 1.00 63.06 202 GLY A C 1
ATOM 1585 O O . GLY A 1 202 ? -9.616 -14.805 5.248 1.00 63.06 202 GLY A O 1
ATOM 1586 N N . SER A 1 203 ? -10.787 -13.509 3.845 1.00 47.56 203 SER A N 1
ATOM 1587 C CA . SER A 1 203 ? -12.094 -14.176 3.973 1.00 47.56 203 SER A CA 1
ATOM 1588 C C . SER A 1 203 ? -12.075 -15.684 3.655 1.00 47.56 203 SER A C 1
ATOM 1590 O O . SER A 1 203 ? -13.052 -16.396 3.865 1.00 47.56 203 SER A O 1
ATOM 1592 N N . GLU A 1 204 ? -10.932 -16.233 3.247 1.00 49.38 204 GLU A N 1
ATOM 1593 C CA . GLU A 1 204 ? -10.685 -17.663 3.090 1.00 49.38 204 GLU A CA 1
ATOM 1594 C C . GLU A 1 204 ? -10.667 -18.458 4.408 1.00 49.38 204 GLU A C 1
ATOM 1596 O O . GLU A 1 204 ? -10.820 -19.678 4.381 1.00 49.38 204 GLU A O 1
ATOM 1601 N N . LYS A 1 205 ? -10.564 -17.798 5.568 1.00 45.38 205 LYS A N 1
ATOM 1602 C CA . LYS A 1 205 ? -10.607 -18.481 6.874 1.00 45.38 205 LYS A CA 1
ATOM 1603 C C . LYS A 1 205 ? -12.026 -18.874 7.325 1.00 45.38 205 LYS A C 1
ATOM 1605 O O . LYS A 1 205 ? -12.163 -19.662 8.256 1.00 45.38 205 LYS A O 1
ATOM 1610 N N . TYR A 1 206 ? -13.078 -18.380 6.660 1.00 49.06 206 TYR A N 1
ATOM 1611 C CA . TYR A 1 206 ? -14.446 -18.407 7.206 1.00 49.06 206 TYR A CA 1
ATOM 1612 C C . TYR A 1 206 ? -15.488 -19.162 6.375 1.00 49.06 206 TYR A C 1
ATOM 1614 O O . TYR A 1 206 ? -16.598 -19.387 6.850 1.00 49.06 206 TYR A O 1
ATOM 1622 N N . VAL A 1 207 ? -15.158 -19.584 5.152 1.00 47.31 207 VAL A N 1
ATOM 1623 C CA . VAL A 1 207 ? -16.169 -20.098 4.204 1.00 47.31 207 VAL A CA 1
ATOM 1624 C C . VAL A 1 207 ? -15.942 -21.563 3.823 1.00 47.31 207 VAL A C 1
ATOM 1626 O O . VAL A 1 207 ? -16.624 -22.084 2.946 1.00 47.31 207 VAL A O 1
ATOM 1629 N N . ASN A 1 208 ? -15.021 -22.271 4.490 1.00 46.22 208 ASN A N 1
ATOM 1630 C CA . ASN A 1 208 ? -14.843 -23.707 4.275 1.00 46.22 208 ASN A CA 1
ATOM 1631 C C . ASN A 1 208 ? -15.284 -24.537 5.499 1.00 46.22 208 ASN A C 1
ATOM 1633 O O . ASN A 1 208 ? -14.465 -24.804 6.382 1.00 46.22 208 ASN A O 1
ATOM 1637 N N . PRO A 1 209 ? -16.544 -25.019 5.534 1.00 49.31 209 PRO A N 1
ATOM 1638 C CA . PRO A 1 209 ? -17.045 -25.934 6.565 1.00 49.31 209 PRO A CA 1
ATOM 1639 C C . PRO A 1 209 ? -16.226 -27.225 6.719 1.00 49.31 209 PRO A C 1
ATOM 1641 O O . PRO A 1 209 ? -16.390 -27.936 7.706 1.00 49.31 209 PRO A O 1
ATOM 1644 N N . GLN A 1 210 ? -15.356 -27.559 5.754 1.00 50.41 210 GLN A N 1
ATOM 1645 C CA . GLN A 1 210 ? -14.456 -28.713 5.846 1.00 50.41 210 GLN A CA 1
ATOM 1646 C C . GLN A 1 210 ? -13.225 -28.467 6.736 1.00 50.41 210 GLN A C 1
ATOM 1648 O O . GLN A 1 210 ? -12.540 -29.428 7.076 1.00 50.41 210 GLN A O 1
ATOM 1653 N N . MET A 1 211 ? -12.938 -27.217 7.121 1.00 48.31 211 MET A N 1
ATOM 1654 C CA . MET A 1 211 ? -11.783 -26.862 7.957 1.00 48.31 211 MET A CA 1
ATOM 1655 C C . MET A 1 211 ? -12.140 -26.416 9.378 1.00 48.31 211 MET A C 1
ATOM 1657 O O . MET A 1 211 ? -11.300 -26.518 10.270 1.00 48.31 211 MET A O 1
ATOM 1661 N N . THR A 1 212 ? -13.371 -25.972 9.622 1.00 50.56 212 THR A N 1
ATOM 1662 C CA . THR A 1 212 ? -13.818 -25.500 10.936 1.00 50.56 212 THR A CA 1
ATOM 1663 C C . THR A 1 212 ? -15.052 -26.284 11.372 1.00 50.56 212 THR A C 1
ATOM 1665 O O . THR A 1 212 ? -16.182 -26.012 10.978 1.00 50.56 212 THR A O 1
ATOM 1668 N N . GLY A 1 213 ? -14.846 -27.302 12.214 1.00 55.66 213 GLY A N 1
ATOM 1669 C CA . GLY A 1 213 ? -15.955 -27.893 12.966 1.00 55.66 213 GLY A CA 1
ATOM 1670 C C . GLY A 1 213 ? -16.631 -26.815 13.822 1.00 55.66 213 GLY A C 1
ATOM 1671 O O . GLY A 1 213 ? -15.974 -25.874 14.247 1.00 55.66 213 GLY A O 1
ATOM 1672 N N . ALA A 1 214 ? -17.927 -26.939 14.114 1.00 56.59 214 ALA A N 1
ATOM 1673 C CA . ALA A 1 214 ? -18.730 -25.892 14.768 1.00 56.59 214 ALA A CA 1
ATOM 1674 C C . ALA A 1 214 ? -18.157 -25.310 16.090 1.00 56.59 214 ALA A C 1
ATOM 1676 O O . ALA A 1 214 ? -18.520 -24.199 16.466 1.00 56.59 214 ALA A O 1
ATOM 1677 N N . ARG A 1 215 ? -17.241 -26.015 16.780 1.00 53.75 215 ARG A N 1
ATOM 1678 C CA . ARG A 1 215 ? -16.491 -25.491 17.944 1.00 53.75 215 ARG A CA 1
ATOM 1679 C C . ARG A 1 215 ? -15.445 -24.429 17.572 1.00 53.75 215 ARG A C 1
ATOM 1681 O O . ARG A 1 215 ? -15.289 -23.467 18.311 1.00 53.75 215 ARG A O 1
ATOM 1688 N N . ALA A 1 216 ? -14.821 -24.551 16.402 1.00 65.88 216 ALA A N 1
ATOM 1689 C CA . ALA A 1 216 ? -13.818 -23.614 15.904 1.00 65.88 216 ALA A CA 1
ATOM 1690 C C . ALA A 1 216 ? -14.409 -22.228 15.596 1.00 65.88 216 ALA A C 1
ATOM 1692 O O . ALA A 1 216 ? -13.714 -21.232 15.709 1.00 65.88 216 ALA A O 1
ATOM 1693 N N . ILE A 1 217 ? -15.700 -22.131 15.255 1.00 67.12 217 ILE A N 1
ATOM 1694 C CA . ILE A 1 217 ? -16.333 -20.834 14.961 1.00 67.12 217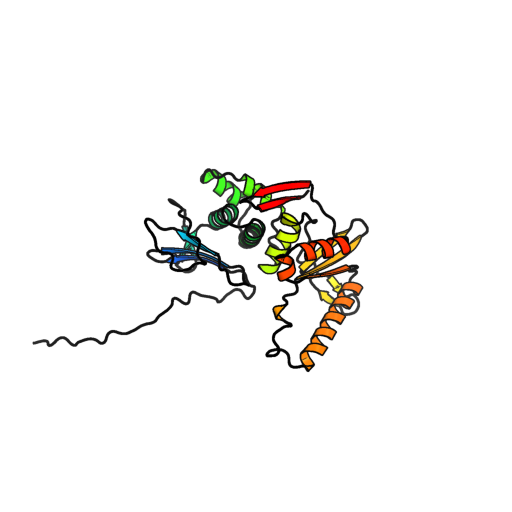 ILE A CA 1
ATOM 1695 C C . ILE A 1 217 ? -16.439 -19.977 16.230 1.00 67.12 217 ILE A C 1
ATOM 1697 O O . ILE A 1 217 ? -16.124 -18.793 16.195 1.00 67.12 217 ILE A O 1
ATOM 1701 N N . HIS A 1 218 ? -16.862 -20.564 17.355 1.00 70.69 218 HIS A N 1
ATOM 1702 C CA . HIS A 1 218 ? -16.984 -19.822 18.613 1.00 70.69 218 HIS A CA 1
ATOM 1703 C C . HIS A 1 218 ? -15.616 -19.370 19.143 1.00 70.69 218 HIS A C 1
ATOM 1705 O O . HIS A 1 218 ? -15.498 -18.255 19.640 1.00 70.69 218 HIS A O 1
ATOM 1711 N N . GLU A 1 219 ? -14.593 -20.220 19.031 1.00 75.81 219 GLU A N 1
ATOM 1712 C CA . GLU A 1 219 ? -13.215 -19.879 19.412 1.00 75.81 219 GLU A CA 1
ATOM 1713 C C . GLU A 1 219 ? -12.662 -18.746 18.541 1.00 75.81 219 GLU A C 1
ATOM 1715 O O . GLU A 1 219 ? -12.200 -17.750 19.081 1.00 75.81 219 GLU A O 1
ATOM 1720 N N . VAL A 1 220 ? -12.837 -18.809 17.218 1.00 73.69 220 VAL A N 1
ATOM 1721 C CA . VAL A 1 220 ? -12.384 -17.741 16.312 1.00 73.69 220 VAL A CA 1
ATOM 1722 C C . VAL A 1 220 ? -13.087 -16.410 16.595 1.00 73.69 220 VAL A C 1
ATOM 1724 O O . VAL A 1 220 ? -12.444 -15.367 16.618 1.00 73.69 220 VAL A O 1
ATOM 1727 N N . VAL A 1 221 ? -14.397 -16.421 16.864 1.00 79.94 221 VAL A N 1
ATOM 1728 C CA . VAL A 1 221 ? -15.127 -15.196 17.239 1.00 79.94 221 VAL A CA 1
ATOM 1729 C C . VAL A 1 221 ? -14.636 -14.642 18.581 1.00 79.94 221 VAL A C 1
ATOM 1731 O O . VAL A 1 221 ? -14.575 -13.424 18.757 1.00 79.94 221 VAL A O 1
ATOM 1734 N N . ALA A 1 222 ? -14.302 -15.511 19.537 1.00 82.94 222 ALA A N 1
ATOM 1735 C CA . ALA A 1 222 ? -13.750 -15.092 20.820 1.00 82.94 222 ALA A CA 1
ATOM 1736 C C . ALA A 1 222 ? -12.348 -14.482 20.662 1.00 82.94 222 ALA A C 1
ATOM 1738 O O . ALA A 1 222 ? -12.098 -13.419 21.230 1.00 82.94 222 ALA A O 1
ATOM 1739 N N . ASP A 1 223 ? -11.486 -15.100 19.854 1.00 84.19 223 ASP A N 1
ATOM 1740 C CA . ASP A 1 223 ? -10.136 -14.616 19.555 1.00 84.19 223 ASP A CA 1
ATOM 1741 C C . ASP A 1 223 ? -10.174 -13.263 18.837 1.00 84.19 223 ASP A C 1
ATOM 1743 O O . ASP A 1 223 ? -9.446 -12.344 19.212 1.00 84.19 223 ASP A O 1
ATOM 1747 N N . GLU A 1 224 ? -11.073 -13.095 17.863 1.00 85.44 224 GLU A N 1
ATOM 1748 C CA . GLU A 1 224 ? -11.233 -11.833 17.134 1.00 85.44 224 GLU A CA 1
ATOM 1749 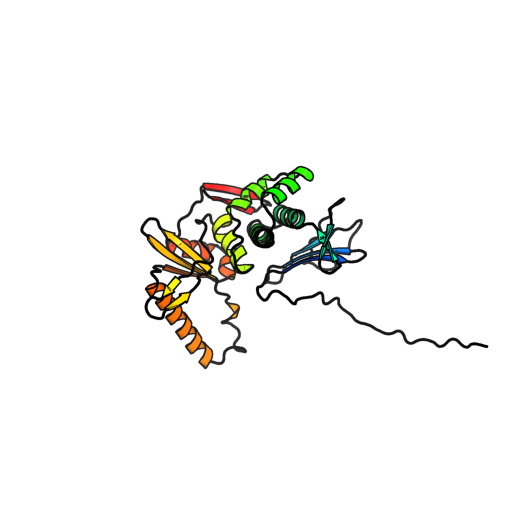C C . GLU A 1 224 ? -11.705 -10.706 18.057 1.00 85.44 224 GLU A C 1
ATOM 1751 O O . GLU A 1 224 ? -11.228 -9.570 17.996 1.00 85.44 224 GLU A O 1
ATOM 1756 N N . ARG A 1 225 ? -12.616 -11.037 18.977 1.00 88.06 225 ARG A N 1
ATOM 1757 C CA . ARG A 1 225 ? -13.104 -10.096 19.983 1.00 88.06 225 ARG A CA 1
ATOM 1758 C C . ARG A 1 225 ? -12.025 -9.724 20.993 1.00 88.06 225 ARG A C 1
ATOM 1760 O O . ARG A 1 225 ? -11.996 -8.583 21.450 1.00 88.06 225 ARG A O 1
ATOM 1767 N N . GLU A 1 226 ? -11.172 -10.667 21.380 1.00 92.00 226 GLU A N 1
ATOM 1768 C CA . GLU A 1 226 ? -10.062 -10.371 22.282 1.00 92.00 226 GLU A CA 1
ATOM 1769 C C . GLU A 1 226 ? -8.981 -9.549 21.581 1.00 92.00 226 GLU A C 1
ATOM 1771 O O . GLU A 1 226 ? -8.479 -8.596 22.173 1.00 92.00 226 GLU A O 1
ATOM 1776 N N . ARG A 1 227 ? -8.691 -9.829 20.305 1.00 91.50 227 ARG A N 1
ATOM 1777 C CA . ARG A 1 227 ? -7.796 -9.007 19.482 1.00 91.50 227 ARG A CA 1
ATOM 1778 C C . ARG A 1 227 ? -8.277 -7.561 19.412 1.00 91.50 227 ARG A C 1
ATOM 1780 O O . ARG A 1 227 ? -7.487 -6.650 19.641 1.00 91.50 227 ARG A O 1
ATOM 1787 N N . GLU A 1 228 ? -9.563 -7.353 19.152 1.00 93.44 228 GLU A N 1
ATOM 1788 C CA . GLU A 1 228 ? -10.163 -6.018 19.080 1.00 93.44 228 GLU A CA 1
ATOM 1789 C C . GLU A 1 228 ? -9.985 -5.253 20.398 1.00 93.44 228 GLU A C 1
ATOM 1791 O O . GLU A 1 228 ? -9.430 -4.157 20.414 1.00 93.44 228 GLU A O 1
ATOM 1796 N N . LYS A 1 229 ? -10.330 -5.882 21.527 1.00 95.56 229 LYS A N 1
ATOM 1797 C CA . LYS A 1 229 ? -10.121 -5.290 22.857 1.00 95.56 229 LYS A CA 1
ATOM 1798 C C . LYS A 1 229 ? -8.650 -5.025 23.166 1.00 95.56 229 LYS A C 1
ATOM 1800 O O . LYS A 1 229 ? -8.331 -4.055 23.847 1.00 95.56 229 LYS A O 1
ATOM 1805 N N . SER A 1 230 ? -7.760 -5.907 22.722 1.00 96.44 230 SER A N 1
ATOM 1806 C CA . SER A 1 230 ? -6.315 -5.771 22.896 1.00 96.44 230 SER A CA 1
ATOM 1807 C C . SER A 1 230 ? -5.790 -4.531 22.161 1.00 96.44 230 SER A C 1
ATOM 1809 O O . SER A 1 230 ? -5.087 -3.710 22.749 1.00 96.44 230 SER A O 1
ATOM 1811 N N . LEU A 1 231 ? -6.230 -4.320 20.916 1.00 96.69 231 LEU A N 1
ATOM 1812 C CA . LEU A 1 231 ? -5.933 -3.118 20.132 1.00 96.69 231 LEU A CA 1
ATOM 1813 C C . LEU A 1 231 ? -6.531 -1.848 20.761 1.00 96.69 231 LEU A C 1
ATOM 1815 O O . LEU A 1 231 ? -5.844 -0.831 20.856 1.00 96.69 231 LEU A O 1
ATOM 1819 N N . GLU A 1 232 ? -7.773 -1.900 21.251 1.00 97.06 232 GLU A N 1
ATOM 1820 C CA . GLU A 1 232 ? -8.395 -0.778 21.972 1.00 97.06 232 GLU A CA 1
ATOM 1821 C C . GLU A 1 232 ? -7.587 -0.380 23.218 1.00 97.06 232 GLU A C 1
ATOM 1823 O O . GLU A 1 232 ? -7.332 0.806 23.448 1.00 97.06 232 GLU A O 1
ATOM 1828 N N . ARG A 1 233 ? -7.137 -1.366 24.011 1.00 97.62 233 ARG A N 1
ATOM 1829 C CA . ARG A 1 233 ? -6.263 -1.138 25.177 1.00 97.62 233 ARG A CA 1
ATOM 1830 C C . ARG A 1 233 ? -4.900 -0.577 24.780 1.00 97.62 233 ARG A C 1
ATOM 1832 O O . ARG A 1 233 ? -4.357 0.240 25.520 1.00 97.62 233 ARG A O 1
ATOM 1839 N N . ALA A 1 234 ? -4.385 -0.956 23.612 1.00 97.50 234 ALA A N 1
ATOM 1840 C CA . ALA A 1 234 ? -3.167 -0.398 23.027 1.00 97.50 234 ALA A CA 1
ATOM 1841 C C . ALA A 1 234 ? -3.346 1.032 22.464 1.00 97.50 234 ALA A C 1
ATOM 1843 O O . ALA A 1 234 ? -2.400 1.607 21.931 1.00 97.50 234 ALA A O 1
ATOM 1844 N N . GLY A 1 235 ? -4.535 1.634 22.596 1.00 97.31 235 GLY A N 1
ATOM 1845 C CA . GLY A 1 235 ? -4.800 3.032 22.243 1.00 97.31 235 GLY A CA 1
ATOM 1846 C C . GLY A 1 235 ? -5.503 3.234 20.901 1.00 97.31 235 GLY A C 1
ATOM 1847 O O . GLY A 1 235 ? -5.840 4.373 20.568 1.00 97.31 235 GLY 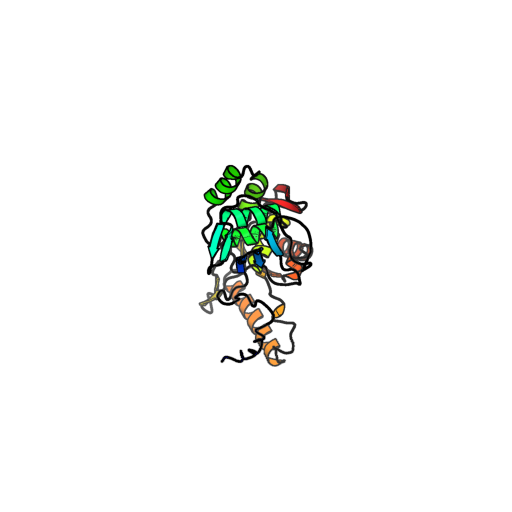A O 1
ATOM 1848 N N . VAL A 1 236 ? -5.784 2.160 20.157 1.00 98.19 236 VAL A N 1
ATOM 1849 C CA . VAL A 1 236 ? -6.527 2.232 18.895 1.00 98.19 236 VAL A CA 1
ATOM 1850 C C . VAL A 1 236 ? -7.945 2.740 19.149 1.00 98.19 236 VAL A C 1
ATOM 1852 O O . VAL A 1 236 ? -8.648 2.262 20.038 1.00 98.19 236 VAL A O 1
ATOM 1855 N N . LYS A 1 237 ? -8.382 3.729 18.365 1.00 98.25 237 LYS A N 1
ATOM 1856 C CA . LYS A 1 237 ? -9.727 4.315 18.470 1.00 98.25 237 LYS A CA 1
ATOM 1857 C C . LYS A 1 237 ? -10.685 3.824 17.405 1.00 98.25 237 LYS A C 1
ATOM 1859 O O . LYS A 1 237 ? -11.893 3.853 17.644 1.00 98.25 237 LYS A O 1
ATOM 1864 N N . ARG A 1 238 ? -10.183 3.427 16.239 1.00 97.81 238 ARG A N 1
ATOM 1865 C CA . ARG A 1 238 ? -10.989 2.922 15.123 1.00 97.81 238 ARG A CA 1
ATOM 1866 C C . ARG A 1 238 ? -10.268 1.747 14.477 1.00 97.81 238 ARG A C 1
ATOM 1868 O O . ARG A 1 238 ? -9.074 1.842 14.203 1.00 97.81 238 ARG A O 1
ATOM 1875 N N . ILE A 1 239 ? -11.004 0.667 14.244 1.00 96.94 239 ILE A N 1
ATOM 1876 C CA . ILE A 1 239 ? -10.522 -0.547 13.582 1.00 96.94 239 ILE A CA 1
ATOM 1877 C C . ILE A 1 239 ? -11.380 -0.746 12.336 1.00 96.94 239 ILE A C 1
ATOM 1879 O O . ILE A 1 239 ? -12.600 -0.875 12.436 1.00 96.94 239 ILE A O 1
ATOM 1883 N N . VAL A 1 240 ? -10.752 -0.748 11.163 1.00 97.00 240 VAL A N 1
ATOM 1884 C CA . VAL A 1 240 ? -11.415 -0.968 9.876 1.00 97.00 240 VAL A CA 1
ATOM 1885 C C . VAL A 1 240 ? -11.075 -2.364 9.376 1.00 97.00 240 VAL A C 1
ATOM 1887 O O . VAL A 1 240 ? -9.945 -2.624 8.980 1.00 97.00 240 VAL A O 1
ATOM 1890 N N . ARG A 1 241 ? -12.055 -3.267 9.352 1.00 94.25 241 ARG A N 1
ATOM 1891 C CA . ARG A 1 241 ? -11.892 -4.577 8.709 1.00 94.25 241 ARG A CA 1
ATOM 1892 C C . ARG A 1 241 ? -12.462 -4.555 7.303 1.00 94.25 241 ARG A C 1
ATOM 1894 O O . ARG A 1 241 ? -13.590 -4.091 7.084 1.00 94.25 241 ARG A O 1
ATOM 1901 N N . PHE A 1 242 ? -11.700 -5.073 6.354 1.00 94.00 242 PHE A N 1
ATOM 1902 C CA . PHE A 1 242 ? -12.126 -5.163 4.967 1.00 94.00 242 PHE A CA 1
ATOM 1903 C C . PHE A 1 242 ? -11.568 -6.413 4.302 1.00 94.00 242 PHE A C 1
ATOM 1905 O O . PHE A 1 242 ? -10.498 -6.903 4.640 1.00 94.00 242 PHE A O 1
ATOM 1912 N N . THR A 1 243 ? -12.316 -6.946 3.349 1.00 87.12 243 THR A N 1
ATOM 1913 C CA . THR A 1 243 ? -11.935 -8.140 2.599 1.00 87.12 243 THR A CA 1
ATOM 1914 C C . THR A 1 243 ? -11.207 -7.776 1.315 1.00 87.12 243 THR A C 1
ATOM 1916 O O . THR A 1 243 ? -11.323 -6.667 0.798 1.00 87.12 243 THR A O 1
ATOM 1919 N N . PHE A 1 244 ? -10.514 -8.748 0.723 1.00 84.81 244 PHE A N 1
ATOM 1920 C CA . PHE A 1 244 ? -9.886 -8.534 -0.581 1.00 84.81 244 PHE A CA 1
ATOM 1921 C C . PHE A 1 244 ? -10.902 -8.261 -1.709 1.00 84.81 244 PHE A C 1
ATOM 1923 O O . PHE A 1 244 ? -10.570 -7.587 -2.677 1.00 84.81 244 PHE A O 1
ATOM 1930 N N . ASP A 1 245 ? -12.149 -8.731 -1.591 1.00 84.62 245 ASP A N 1
ATOM 1931 C CA . ASP A 1 245 ? -13.198 -8.395 -2.565 1.00 84.62 245 ASP A CA 1
ATOM 1932 C C . ASP A 1 245 ? -13.559 -6.902 -2.513 1.00 84.62 245 ASP A C 1
ATOM 1934 O O . ASP A 1 245 ? -13.725 -6.272 -3.554 1.00 84.62 245 ASP A O 1
ATOM 1938 N N . GLU A 1 246 ? -13.568 -6.312 -1.315 1.00 88.69 246 GLU A N 1
ATOM 1939 C CA . GLU A 1 246 ? -13.745 -4.867 -1.125 1.00 88.69 246 GLU A CA 1
ATOM 1940 C C . GLU A 1 246 ? -12.536 -4.061 -1.610 1.00 88.69 246 GLU A C 1
ATOM 1942 O O . GLU A 1 246 ? -12.690 -2.892 -1.938 1.00 88.69 246 GLU A O 1
ATOM 1947 N N . VAL A 1 247 ? -11.346 -4.663 -1.702 1.00 88.69 247 VAL A N 1
ATOM 1948 C CA . VAL A 1 247 ? -10.185 -4.034 -2.355 1.00 88.69 247 VAL A CA 1
ATOM 1949 C C . VAL A 1 247 ? -10.382 -3.984 -3.871 1.00 88.69 247 VAL A C 1
ATOM 1951 O O . VAL A 1 247 ? -10.139 -2.952 -4.489 1.00 88.69 247 VAL A O 1
ATOM 1954 N N . LEU A 1 248 ? -10.849 -5.083 -4.476 1.00 83.00 248 LEU A N 1
ATOM 1955 C CA . LEU A 1 248 ? -11.117 -5.155 -5.918 1.00 83.00 248 LEU A CA 1
ATOM 1956 C C . LEU A 1 248 ? -12.313 -4.281 -6.335 1.00 83.00 248 LEU A C 1
ATOM 1958 O O . LEU A 1 248 ? -12.320 -3.729 -7.435 1.00 83.00 248 LEU A O 1
ATOM 1962 N N . HIS A 1 249 ? -13.306 -4.139 -5.453 1.00 85.38 249 HIS A N 1
ATOM 1963 C CA . HIS A 1 249 ? -14.499 -3.309 -5.623 1.00 85.38 249 HIS A CA 1
ATOM 1964 C C . HIS A 1 249 ? -14.496 -2.166 -4.595 1.00 85.38 249 HIS A C 1
ATOM 1966 O O . HIS A 1 249 ? -15.312 -2.114 -3.674 1.00 85.38 249 HIS A O 1
ATOM 1972 N N . SER A 1 250 ? -13.546 -1.246 -4.774 1.00 91.62 250 SER A N 1
ATOM 1973 C CA . SER A 1 250 ? -13.068 -0.285 -3.770 1.00 91.62 250 SER A CA 1
ATOM 1974 C C . SER A 1 250 ? -14.080 0.717 -3.202 1.00 91.62 250 SER A C 1
ATOM 1976 O O . SER A 1 250 ? -13.714 1.483 -2.315 1.00 91.62 250 SER A O 1
ATOM 1978 N N . ASP A 1 251 ? -15.323 0.772 -3.685 1.00 95.69 251 ASP A N 1
ATOM 1979 C CA . ASP A 1 251 ? -16.326 1.724 -3.187 1.00 95.69 251 ASP A CA 1
ATOM 1980 C C . ASP A 1 251 ? -16.649 1.491 -1.705 1.00 95.69 251 ASP A C 1
ATOM 1982 O O . ASP A 1 251 ? -16.643 2.434 -0.920 1.00 95.69 251 ASP A O 1
ATOM 1986 N N . GLN A 1 252 ? -16.843 0.232 -1.297 1.00 94.31 252 GLN A N 1
ATOM 1987 C CA . GLN A 1 252 ? -17.121 -0.097 0.107 1.00 94.31 252 GLN A CA 1
ATOM 1988 C C . GLN A 1 252 ? -15.905 0.160 1.003 1.00 94.31 252 GLN A C 1
ATOM 1990 O O . GLN A 1 252 ? -16.049 0.661 2.117 1.00 94.31 252 GLN A O 1
ATOM 1995 N N . LEU A 1 253 ? -14.698 -0.139 0.506 1.00 97.06 253 LEU A N 1
ATOM 1996 C CA . LEU A 1 253 ? -13.458 0.176 1.212 1.00 97.06 253 LEU A CA 1
ATOM 1997 C C . LEU A 1 253 ? -13.304 1.689 1.412 1.00 97.06 253 LEU A C 1
ATOM 1999 O O . LEU A 1 253 ? -12.985 2.126 2.516 1.00 97.06 253 LEU A O 1
ATOM 2003 N N . ARG A 1 254 ? -13.568 2.491 0.373 1.00 98.25 254 ARG A N 1
ATOM 2004 C CA . ARG A 1 254 ? -13.530 3.957 0.456 1.00 98.25 254 ARG A CA 1
ATOM 2005 C C . ARG A 1 254 ? -14.461 4.466 1.550 1.00 98.25 254 ARG A C 1
ATOM 2007 O O . ARG A 1 254 ? -14.018 5.240 2.393 1.00 98.25 254 ARG A O 1
ATOM 2014 N N . ASP A 1 255 ? -15.713 4.023 1.547 1.00 98.19 255 ASP A N 1
ATOM 2015 C CA . ASP A 1 255 ? -16.718 4.509 2.493 1.00 98.19 255 ASP A CA 1
ATOM 2016 C C . ASP A 1 255 ? -16.342 4.130 3.938 1.00 98.19 255 ASP A C 1
ATOM 2018 O O . ASP A 1 255 ? -16.370 4.980 4.824 1.00 98.19 255 ASP A O 1
ATOM 2022 N N . LYS A 1 256 ? -15.839 2.907 4.166 1.00 98.12 256 LYS A N 1
ATOM 2023 C CA . LYS A 1 256 ? -15.316 2.479 5.477 1.00 98.12 256 LYS A CA 1
ATOM 2024 C C . LYS A 1 256 ? -14.154 3.342 5.979 1.00 98.12 256 LYS A C 1
ATOM 2026 O O . LYS A 1 256 ? -14.093 3.658 7.167 1.00 98.12 256 LYS A O 1
ATOM 2031 N N . LEU A 1 257 ? -13.214 3.694 5.101 1.00 98.56 257 LEU A N 1
ATOM 2032 C CA . LEU A 1 257 ? -12.062 4.526 5.462 1.00 98.56 257 LEU A CA 1
ATOM 2033 C C . LEU A 1 257 ? -12.486 5.974 5.756 1.00 98.56 257 LEU A C 1
ATOM 2035 O O . LEU A 1 257 ? -11.992 6.560 6.721 1.00 98.56 257 LEU A O 1
ATOM 2039 N N . LEU A 1 258 ? -13.433 6.526 4.987 1.00 98.31 258 LEU A N 1
ATOM 2040 C CA . LEU A 1 258 ? -14.024 7.843 5.255 1.00 98.31 258 LEU A CA 1
ATOM 2041 C C . LEU A 1 258 ? -14.760 7.866 6.598 1.00 98.31 258 LEU A C 1
ATOM 2043 O O . LEU A 1 258 ? -14.514 8.758 7.408 1.00 98.31 258 LEU A O 1
ATOM 2047 N N . ASP A 1 259 ? -15.603 6.868 6.864 1.00 98.25 259 ASP A N 1
ATOM 2048 C CA . ASP A 1 259 ? -16.364 6.753 8.114 1.00 98.25 259 ASP A CA 1
ATOM 2049 C C . ASP A 1 259 ? -15.446 6.608 9.338 1.00 98.25 259 ASP A C 1
ATOM 2051 O O . ASP A 1 259 ? -15.741 7.121 10.421 1.00 98.25 259 ASP A O 1
ATOM 2055 N N . ALA A 1 260 ? -14.302 5.938 9.173 1.00 97.94 260 ALA A N 1
ATOM 2056 C CA . ALA A 1 260 ? -13.280 5.838 10.210 1.00 97.94 260 ALA A CA 1
ATOM 2057 C C . ALA A 1 260 ? -12.497 7.145 10.427 1.00 97.94 260 ALA A C 1
ATOM 2059 O O . ALA A 1 260 ? -11.835 7.280 11.458 1.00 97.94 260 ALA A O 1
ATOM 2060 N N . GLY A 1 261 ? -12.588 8.102 9.499 1.00 98.12 261 GLY A N 1
ATOM 2061 C CA . GLY A 1 261 ? -11.875 9.378 9.544 1.00 98.12 261 GLY A CA 1
ATOM 2062 C C . GLY A 1 261 ? -10.448 9.313 9.000 1.00 98.12 261 GLY A C 1
ATOM 2063 O O . GLY A 1 261 ? -9.617 10.132 9.390 1.00 98.12 261 GLY A O 1
ATOM 2064 N N . VAL A 1 262 ? -10.133 8.345 8.130 1.00 98.31 262 VAL A N 1
ATOM 2065 C CA . VAL A 1 262 ? -8.813 8.272 7.489 1.00 98.31 262 VAL A CA 1
ATOM 2066 C C . VAL A 1 262 ? -8.639 9.487 6.564 1.00 98.31 262 VAL A C 1
ATOM 2068 O O . VAL A 1 262 ? -9.484 9.717 5.695 1.00 98.31 262 VAL A O 1
ATOM 2071 N N . PRO A 1 263 ? -7.567 10.283 6.726 1.00 97.25 263 PRO A N 1
ATOM 2072 C CA . PRO A 1 263 ? -7.373 11.498 5.950 1.00 97.25 263 PRO A CA 1
ATOM 2073 C C . PRO A 1 263 ? -7.013 11.175 4.501 1.00 97.25 263 PRO A C 1
ATOM 2075 O O . PRO A 1 263 ? -6.402 10.146 4.202 1.00 97.25 263 PRO A O 1
ATOM 2078 N N . THR A 1 264 ? -7.356 12.090 3.601 1.00 97.00 264 THR A N 1
ATOM 2079 C CA . THR A 1 264 ? -6.949 12.043 2.196 1.00 97.00 264 THR A CA 1
ATOM 2080 C C . THR A 1 264 ? -5.848 13.053 1.937 1.00 97.00 264 THR A C 1
ATOM 2082 O O . THR A 1 264 ? -6.005 14.216 2.305 1.00 97.00 264 THR A O 1
ATOM 2085 N N . ASP A 1 265 ? -4.808 12.642 1.217 1.00 96.56 265 ASP A N 1
ATOM 2086 C CA . ASP A 1 265 ? -3.776 13.553 0.705 1.00 96.56 265 ASP A CA 1
ATOM 2087 C C . ASP A 1 265 ? -3.958 13.806 -0.808 1.00 96.56 265 ASP A C 1
ATOM 2089 O O . ASP A 1 265 ? -3.085 14.355 -1.474 1.00 96.56 265 ASP A O 1
ATOM 2093 N N . PHE A 1 266 ? -5.118 13.423 -1.362 1.00 96.69 266 PHE A N 1
ATOM 2094 C CA . PHE A 1 266 ? -5.498 13.607 -2.762 1.00 96.69 266 PHE A CA 1
ATOM 2095 C C . PHE A 1 266 ? -5.375 15.066 -3.233 1.00 96.69 266 PHE A C 1
ATOM 2097 O O . PHE A 1 266 ? -5.940 15.986 -2.636 1.00 96.69 266 PHE A O 1
ATOM 2104 N N . LYS A 1 267 ? -4.704 15.270 -4.372 1.00 95.69 267 LYS A N 1
ATOM 2105 C CA . LYS A 1 267 ? -4.566 16.579 -5.037 1.00 95.69 267 LYS A CA 1
ATOM 2106 C C . LYS A 1 267 ? -5.199 16.604 -6.415 1.00 95.69 267 LYS A C 1
ATOM 2108 O O . LYS A 1 267 ? -5.899 17.548 -6.778 1.00 95.69 267 LYS A O 1
ATOM 2113 N N . SER A 1 268 ? -4.901 15.590 -7.208 1.00 96.62 268 SER A N 1
ATOM 2114 C CA . SER A 1 268 ? -5.336 15.486 -8.592 1.00 96.62 268 SER A CA 1
ATOM 2115 C C . SER A 1 268 ? -5.289 14.032 -9.039 1.00 96.62 268 SER A C 1
ATOM 2117 O O . SER A 1 268 ? -4.913 13.136 -8.282 1.00 96.62 268 SER A O 1
ATOM 2119 N N . VAL A 1 269 ? -5.688 13.799 -10.284 1.00 96.75 269 VAL A N 1
ATOM 2120 C CA . VAL A 1 269 ? -5.656 12.484 -10.910 1.00 96.75 269 VAL A CA 1
ATOM 2121 C C . VAL A 1 269 ? -4.896 12.564 -12.224 1.00 96.75 269 VAL A C 1
ATOM 2123 O O . VAL A 1 269 ? -5.055 13.518 -12.990 1.00 96.75 269 VAL A O 1
ATOM 2126 N N . VAL A 1 270 ? -4.091 11.546 -12.500 1.00 96.88 270 VAL A N 1
ATOM 2127 C CA . VAL A 1 270 ? -3.416 11.348 -13.784 1.00 96.88 270 VAL A CA 1
ATOM 2128 C C . VAL A 1 270 ? -3.822 10.009 -14.386 1.00 96.88 270 VAL A C 1
ATOM 2130 O O . VAL A 1 270 ? -4.269 9.107 -13.680 1.00 96.88 270 VAL A O 1
ATOM 2133 N N . ASN A 1 271 ? -3.721 9.882 -15.710 1.00 95.75 271 ASN A N 1
ATOM 2134 C CA . ASN A 1 271 ? -4.032 8.632 -16.396 1.00 95.75 271 ASN A CA 1
ATOM 2135 C C . ASN A 1 271 ? -2.747 7.847 -16.676 1.00 95.75 271 ASN A C 1
ATOM 2137 O O . ASN A 1 271 ? -1.862 8.352 -17.363 1.00 95.75 271 ASN A O 1
ATOM 2141 N N . ILE A 1 272 ? -2.673 6.612 -16.183 1.00 92.69 272 ILE A N 1
ATOM 2142 C CA . ILE A 1 272 ? -1.599 5.662 -16.490 1.00 92.69 272 ILE A CA 1
ATOM 2143 C C . ILE A 1 272 ? -2.239 4.388 -17.029 1.00 92.69 272 ILE A C 1
ATOM 2145 O O . ILE A 1 272 ? -3.068 3.769 -16.367 1.00 92.69 272 ILE A O 1
ATOM 2149 N N . ASN A 1 273 ? -1.864 3.990 -18.246 1.00 85.06 273 ASN A N 1
ATOM 2150 C CA . ASN A 1 273 ? -2.361 2.781 -18.915 1.00 85.06 273 ASN A CA 1
ATOM 2151 C C . ASN A 1 273 ? -3.901 2.695 -19.014 1.00 85.06 273 ASN A C 1
ATOM 2153 O O . ASN A 1 273 ? -4.457 1.600 -19.035 1.00 85.06 273 ASN A O 1
ATOM 2157 N N . GLY A 1 274 ? -4.605 3.832 -19.076 1.00 89.69 274 GLY A N 1
ATOM 2158 C CA . GLY A 1 274 ? -6.071 3.872 -19.092 1.00 89.69 274 GLY A CA 1
ATOM 2159 C C . GLY A 1 274 ? -6.723 3.871 -17.705 1.00 89.69 274 GLY A C 1
ATOM 2160 O O . GLY A 1 274 ? -7.948 3.927 -17.625 1.00 89.69 274 GLY A O 1
ATOM 2161 N N . HIS A 1 275 ? -5.936 3.871 -16.630 1.00 92.31 275 HIS A N 1
ATOM 2162 C CA . HIS A 1 275 ? -6.405 3.884 -15.248 1.00 92.31 275 HIS A CA 1
ATOM 2163 C C . HIS A 1 275 ? -6.133 5.232 -14.583 1.00 92.31 275 HIS A C 1
ATOM 2165 O O . HIS A 1 275 ? -5.133 5.891 -14.863 1.00 92.31 275 HIS A O 1
ATOM 2171 N N . GLN A 1 276 ? -7.044 5.646 -13.709 1.00 94.81 276 GLN A N 1
ATOM 2172 C CA . GLN A 1 276 ? -6.892 6.846 -12.896 1.00 94.81 276 GLN A CA 1
ATOM 2173 C C . GLN A 1 276 ? -5.970 6.563 -11.709 1.00 94.81 276 GLN A C 1
ATOM 2175 O O . GLN A 1 276 ? -6.173 5.583 -11.000 1.00 94.81 276 GLN A O 1
ATOM 2180 N N . VAL A 1 277 ? -4.980 7.430 -11.508 1.00 97.88 277 VAL A N 1
ATOM 2181 C CA . VAL A 1 277 ? -4.028 7.370 -10.397 1.00 97.88 277 VAL A CA 1
ATOM 2182 C C . VAL A 1 277 ? -4.038 8.703 -9.661 1.00 97.88 277 VAL A C 1
ATOM 2184 O O . VAL A 1 277 ? -3.830 9.753 -10.270 1.00 97.88 277 VAL A O 1
ATOM 2187 N N . ALA A 1 278 ? -4.291 8.663 -8.359 1.00 97.69 278 ALA A N 1
ATOM 2188 C CA . ALA A 1 278 ? -4.225 9.802 -7.464 1.00 97.69 278 ALA A CA 1
ATOM 2189 C C . ALA A 1 278 ? -2.788 10.321 -7.341 1.00 97.69 278 ALA A C 1
ATOM 2191 O O . ALA A 1 278 ? -1.834 9.557 -7.180 1.00 97.69 278 ALA A O 1
ATOM 2192 N N . VAL A 1 279 ? -2.645 11.640 -7.362 1.00 95.69 279 VAL A N 1
ATOM 2193 C CA . VAL A 1 279 ? -1.433 12.335 -6.926 1.00 95.69 279 VAL A CA 1
ATOM 2194 C C . VAL A 1 279 ? -1.656 12.756 -5.476 1.00 95.69 279 VAL A C 1
ATOM 2196 O O . VAL A 1 279 ? -2.642 13.444 -5.194 1.00 95.69 279 VAL A O 1
ATOM 2199 N N . ILE A 1 280 ? -0.770 12.314 -4.580 1.00 90.88 280 ILE A N 1
ATOM 2200 C CA . ILE A 1 280 ? -0.812 12.586 -3.135 1.00 90.88 280 ILE A CA 1
ATOM 2201 C C . ILE A 1 280 ? 0.403 13.425 -2.708 1.00 90.88 280 ILE A C 1
ATOM 2203 O O . ILE A 1 280 ? 1.447 13.337 -3.358 1.00 90.88 280 ILE A O 1
ATOM 2207 N N . GLU A 1 281 ? 0.253 14.247 -1.664 1.00 75.62 281 GLU A N 1
ATOM 2208 C CA . GLU A 1 281 ? 1.305 15.118 -1.091 1.00 75.62 281 GLU A CA 1
ATOM 2209 C C . GLU A 1 281 ? 1.792 14.620 0.274 1.00 75.62 281 GLU A C 1
ATOM 2211 O O . GLU A 1 281 ? 0.930 14.236 1.094 1.00 75.62 281 GLU A O 1
#

pLDDT: mean 73.6, std 26.86, range [22.81, 98.75]

Foldseek 3Di:
DDDDDDDDPDDDDDDDPPDDDDDPFPWDFDWFADPQWGKGFTDDDDDPATEIETADDDDDDDPDPRYDYDHDPPADWDDDPNGIGGDLLVSLVVLLQPDDLLLSLLSVLCSVLVPDDPVSNVVVCVVVVHDCPSVVQSVVQHDVQQRHSLLSSLSCCCPWVLQFDRFDFPDWQAQPPPRDTDTASGWDQDPVRAIEGEHADPCVVPPDCVVDDPVNVVVVVVVVVVVVVSVVSSRHDYYHYDYSVCSVVVPVVSVSCVVRVGHGQFDDWDDRPNGTTTDGD

Sequence (281 aa):
MRRRSCGKRSRLPREPHILLERYRSSISIGCSLGRRQHVYAASIFRGTRSLGFHCRDAHHRTDSKQLRRIYCSNVETERVNGVPVTTLARTALDCVFTMEPCAAIAILDACFRAGLTQQELLQECVENGMDCSAVLTLLPHVNPSSENGGEAYAHAVITAQLGFRKPQQQVELIDPLTNNTHRPDFYWVLEDGTIIVAELDGSEKYVNPQMTGARAIHEVVADEREREKSLERAGVKRIVRFTFDEVLHSDQLRDKLLDAGVPTDFKSVVNINGHQVAVIE

Radius of gyration: 23.16 Å; chains: 1; bounding box: 45×77×67 Å

Secondary structure (DSSP, 8-state):
--PPP--------S-------S-SSSEEEEEEEETTEEEEEEEE-SSS--EEE---SS----S-TTB-----SS--EEEETTEEEE-HHHHHHHHHHHS-HHHHHHHHHHHHHTT--HHHHHHHHHHTT--THHHHHHGGG--TT-SSHHHHHHHHIIIIIT-BPPPB-S--EE-TTT--EE--SEEEE-TT--EEEEEEE-GGGSS-TTT--HHHHHHHHHHHHHHHHHHHHTTEEEEEEEEHHHHHTTHHHHHHHHHHT--B-EEEEEEETTEEEEEE-

Organism: NCBI:txid2610880